Protein AF-A0A7S3NNK0-F1 (afdb_monomer_lite)

Radius of gyration: 38.09 Å; chains: 1; bounding box: 96×129×72 Å

Structure (mmCIF, N/CA/C/O backbone):
data_AF-A0A7S3NNK0-F1
#
_entry.id   AF-A0A7S3NNK0-F1
#
loop_
_atom_site.group_PDB
_atom_site.id
_atom_site.type_symbol
_atom_site.label_atom_id
_atom_site.label_alt_id
_atom_site.label_comp_id
_atom_site.label_asym_id
_atom_site.label_entity_id
_atom_site.label_seq_id
_atom_site.pdbx_PDB_ins_code
_atom_site.Cartn_x
_atom_site.Cartn_y
_atom_site.Cartn_z
_atom_site.occupancy
_atom_site.B_iso_or_equiv
_atom_site.auth_seq_id
_atom_site.auth_comp_id
_atom_site.auth_asym_id
_atom_site.auth_atom_id
_atom_site.pdbx_PDB_model_num
ATOM 1 N N . MET A 1 1 ? -16.226 82.033 -6.735 1.00 36.25 1 MET A N 1
ATOM 2 C CA . MET A 1 1 ? -17.380 81.804 -5.835 1.00 36.25 1 MET A CA 1
ATOM 3 C C . MET A 1 1 ? -18.239 80.702 -6.458 1.00 36.25 1 MET A C 1
ATOM 5 O O . MET A 1 1 ? -18.251 80.630 -7.678 1.00 36.25 1 MET A O 1
ATOM 9 N N . PRO A 1 2 ? -18.779 79.782 -5.645 1.00 55.34 2 PRO A N 1
ATOM 10 C CA . PRO A 1 2 ? -18.722 78.316 -5.806 1.00 55.34 2 PRO A CA 1
ATOM 11 C C . PRO A 1 2 ? -19.930 77.764 -6.615 1.00 55.34 2 PRO A C 1
ATOM 13 O O . PRO A 1 2 ? -20.808 78.538 -6.961 1.00 55.34 2 PRO A O 1
ATOM 16 N N . LEU A 1 3 ? -20.043 76.500 -7.043 1.00 44.12 3 LEU A N 1
ATOM 17 C CA . LEU A 1 3 ? -20.046 75.263 -6.256 1.00 44.12 3 LEU A CA 1
ATOM 18 C C . LEU A 1 3 ? -19.788 74.029 -7.129 1.00 44.12 3 LEU A C 1
ATOM 20 O O . LEU A 1 3 ? -20.313 73.882 -8.230 1.00 44.12 3 LEU A O 1
ATOM 24 N N . SER A 1 4 ? -18.986 73.145 -6.551 1.00 52.81 4 SER A N 1
ATOM 25 C CA . SER A 1 4 ? -18.577 71.847 -7.055 1.00 52.81 4 SER A CA 1
ATOM 26 C C . SER A 1 4 ? -19.686 70.796 -6.987 1.00 52.81 4 SER A C 1
ATOM 28 O O . SER A 1 4 ? -20.570 70.814 -6.134 1.00 52.81 4 SER A O 1
ATOM 30 N N . CYS A 1 5 ? -19.533 69.848 -7.900 1.00 44.50 5 CYS A N 1
ATOM 31 C CA . CYS A 1 5 ? -20.259 68.615 -8.148 1.00 44.50 5 CYS A CA 1
ATOM 32 C C . CYS A 1 5 ? -20.533 67.785 -6.878 1.00 44.50 5 CYS A C 1
ATOM 34 O O . CYS A 1 5 ? -19.597 67.382 -6.188 1.00 44.50 5 CYS A O 1
ATOM 36 N N . LEU A 1 6 ? -21.802 67.445 -6.632 1.00 51.81 6 LEU A N 1
ATOM 37 C CA . LEU A 1 6 ? -22.208 66.393 -5.697 1.00 51.81 6 LEU A CA 1
ATOM 38 C C . LEU A 1 6 ? -22.619 65.148 -6.490 1.00 51.81 6 LEU A C 1
ATOM 40 O O . LEU A 1 6 ? -23.631 65.132 -7.184 1.00 51.81 6 LEU A O 1
ATOM 44 N N . THR A 1 7 ? -21.801 64.106 -6.384 1.00 59.12 7 THR A N 1
ATOM 45 C CA . THR A 1 7 ? -22.108 62.736 -6.806 1.00 59.12 7 THR A CA 1
ATOM 46 C C . THR A 1 7 ? -23.050 62.063 -5.800 1.00 59.12 7 THR A C 1
ATOM 48 O O . THR A 1 7 ? -22.800 62.179 -4.596 1.00 59.12 7 THR A O 1
ATOM 51 N N . PRO A 1 8 ? -24.076 61.314 -6.241 1.00 56.94 8 PRO A N 1
ATOM 52 C CA . PRO A 1 8 ? -24.919 60.530 -5.343 1.00 56.94 8 PRO A CA 1
ATOM 53 C C . PRO A 1 8 ? -24.221 59.248 -4.830 1.00 56.94 8 PRO A C 1
ATOM 55 O O . PRO A 1 8 ? -23.269 58.760 -5.447 1.00 56.94 8 PRO A O 1
ATOM 58 N N . PRO A 1 9 ? -24.668 58.712 -3.677 1.00 58.22 9 PRO A N 1
ATOM 59 C CA . PRO A 1 9 ? -23.973 57.670 -2.924 1.00 58.22 9 PRO A CA 1
ATOM 60 C C . PRO A 1 9 ? -24.155 56.253 -3.492 1.00 58.22 9 PRO A C 1
ATOM 62 O O . PRO A 1 9 ? -25.225 55.873 -3.957 1.00 58.22 9 PRO A O 1
ATOM 65 N N . ARG A 1 10 ? -23.089 55.449 -3.372 1.00 48.19 10 ARG A N 1
ATOM 66 C CA . ARG A 1 10 ? -23.068 53.994 -3.599 1.00 48.19 10 ARG A CA 1
ATOM 67 C C . ARG A 1 10 ? -23.993 53.279 -2.611 1.00 48.19 10 ARG A C 1
ATOM 69 O O . ARG A 1 10 ? -23.701 53.234 -1.414 1.00 48.19 10 ARG A O 1
ATOM 76 N N . GLU A 1 11 ? -25.045 52.658 -3.128 1.00 49.62 11 GLU A N 1
ATOM 77 C CA . GLU A 1 11 ? -25.857 51.691 -2.394 1.00 49.62 11 GLU A CA 1
ATOM 78 C C . GLU A 1 11 ? -25.067 50.406 -2.108 1.00 49.62 11 GLU A C 1
ATOM 80 O O . GLU A 1 11 ? -24.381 49.841 -2.962 1.00 49.62 11 GLU A O 1
ATOM 85 N N . ARG A 1 12 ? -25.165 49.960 -0.853 1.00 45.22 12 ARG A N 1
ATOM 86 C CA . ARG A 1 12 ? -24.689 48.664 -0.373 1.00 45.22 12 ARG A CA 1
ATOM 87 C C . ARG A 1 12 ? -25.675 47.592 -0.823 1.00 45.22 12 ARG A C 1
ATOM 89 O O . ARG A 1 12 ? -26.808 47.574 -0.354 1.00 45.22 12 ARG A O 1
ATOM 96 N N . VAL A 1 13 ? -25.222 46.654 -1.647 1.00 51.44 13 VAL A N 1
ATOM 97 C CA . VAL A 1 13 ? -25.938 45.394 -1.871 1.00 51.44 13 VAL A CA 1
ATOM 98 C C . VAL A 1 13 ? -25.643 44.473 -0.686 1.00 51.44 13 VAL A C 1
ATOM 100 O O . VAL A 1 13 ? -24.583 43.856 -0.606 1.00 51.44 13 VAL A O 1
ATOM 103 N N . LEU A 1 14 ? -26.577 44.424 0.265 1.00 46.22 14 LEU A N 1
ATOM 104 C CA . LEU A 1 14 ? -26.690 43.348 1.247 1.00 46.22 14 LEU A CA 1
ATOM 105 C C . LEU A 1 14 ? -27.469 42.203 0.586 1.00 46.22 14 LEU A C 1
ATOM 107 O O . LEU A 1 14 ? -28.690 42.261 0.471 1.00 46.22 14 LEU A O 1
ATOM 111 N N . GLY A 1 15 ? -26.751 41.181 0.121 1.00 38.25 15 GLY A N 1
ATOM 112 C CA . GLY A 1 15 ? -27.337 39.911 -0.307 1.00 38.25 15 GLY A CA 1
ATOM 113 C C . GLY A 1 15 ? -27.680 39.056 0.911 1.00 38.25 15 GLY A C 1
ATOM 114 O O . GLY A 1 15 ? -26.788 38.587 1.614 1.00 38.25 15 GLY A O 1
ATOM 115 N N . ALA A 1 16 ? -28.979 38.908 1.159 1.00 42.53 16 ALA A N 1
ATOM 116 C CA . ALA A 1 16 ? -29.597 38.044 2.160 1.00 42.53 16 ALA A CA 1
ATOM 117 C C . ALA A 1 16 ? -29.663 36.564 1.665 1.00 42.53 16 ALA A C 1
ATOM 119 O O . ALA A 1 16 ? -29.219 36.273 0.553 1.00 42.53 16 ALA A O 1
ATOM 120 N N . PRO A 1 17 ? -30.149 35.614 2.489 1.00 42.94 17 PRO A N 1
ATOM 121 C CA . PRO A 1 17 ? -29.708 34.218 2.521 1.00 42.94 17 PRO A CA 1
ATOM 122 C C . PRO A 1 17 ? -30.404 33.300 1.505 1.00 42.94 17 PRO A C 1
ATOM 124 O O . PRO A 1 17 ? -31.621 33.338 1.344 1.00 42.94 17 PRO A O 1
ATOM 127 N N . CYS A 1 18 ? -29.638 32.385 0.904 1.00 35.84 18 CYS A N 1
ATOM 128 C CA . CYS A 1 18 ? -30.186 31.242 0.175 1.00 35.84 18 CYS A CA 1
ATOM 129 C C . CYS A 1 18 ? -30.585 30.131 1.154 1.00 35.84 18 CYS A C 1
ATOM 131 O O . CYS A 1 18 ? -29.740 29.396 1.664 1.00 35.84 18 CYS A O 1
ATOM 133 N N . THR A 1 19 ? -31.886 29.990 1.378 1.00 44.53 19 THR A N 1
ATOM 134 C CA . THR A 1 19 ? -32.517 28.779 1.900 1.00 44.53 19 THR A CA 1
ATOM 135 C C . THR A 1 19 ? -32.507 27.699 0.817 1.00 44.53 19 THR A C 1
ATOM 137 O O . THR A 1 19 ? -33.328 27.712 -0.097 1.00 44.53 19 THR A O 1
ATOM 140 N N . TRP A 1 20 ? -31.588 26.738 0.914 1.00 36.25 20 TRP A N 1
ATOM 141 C CA . TRP A 1 20 ? -31.726 25.483 0.175 1.00 36.25 20 TRP A CA 1
ATOM 142 C C . TRP A 1 20 ? -32.582 24.515 0.982 1.00 36.25 20 TRP A C 1
ATOM 144 O O . TRP A 1 20 ? -32.161 23.922 1.974 1.00 36.25 20 TRP A O 1
ATOM 154 N N . VAL A 1 21 ? -33.830 24.444 0.533 1.00 40.56 21 VAL A N 1
ATOM 155 C CA . VAL A 1 21 ? -34.811 23.410 0.827 1.00 40.56 21 VAL A CA 1
ATOM 156 C C . VAL A 1 21 ? -34.304 22.056 0.319 1.00 40.56 21 VAL A C 1
ATOM 158 O O . VAL A 1 21 ? -33.614 21.953 -0.694 1.00 40.56 21 VAL A O 1
ATOM 161 N N . GLN A 1 22 ? -34.664 21.044 1.100 1.00 40.62 22 GLN A N 1
ATOM 162 C CA . GLN A 1 22 ? -34.435 19.611 0.967 1.00 40.62 22 GLN A CA 1
ATOM 163 C C . GLN A 1 22 ? -34.615 19.071 -0.459 1.00 40.62 22 GLN A C 1
ATOM 165 O O . GLN A 1 22 ? -35.627 19.344 -1.091 1.00 40.62 22 GLN A O 1
ATOM 170 N N . ASN A 1 23 ? -33.693 18.206 -0.892 1.00 37.12 23 ASN A N 1
ATOM 171 C CA . ASN A 1 23 ? -33.994 17.068 -1.762 1.00 37.12 23 ASN A CA 1
ATOM 172 C C . ASN A 1 23 ? -32.992 15.943 -1.470 1.00 37.12 23 ASN A C 1
AT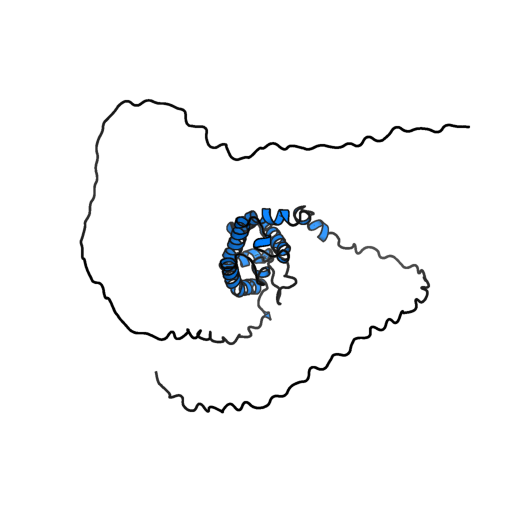OM 174 O O . ASN A 1 23 ? -31.846 15.960 -1.911 1.00 37.12 23 ASN A O 1
ATOM 178 N N . SER A 1 24 ? -33.462 15.003 -0.651 1.00 35.41 24 SER A N 1
ATOM 179 C CA . SER A 1 24 ? -32.828 13.728 -0.323 1.00 35.41 24 SER A CA 1
ATOM 180 C C . SER A 1 24 ? -33.161 12.705 -1.417 1.00 35.41 24 SER A C 1
ATOM 182 O O . SER A 1 24 ? -34.348 12.538 -1.706 1.00 35.41 24 SER A O 1
ATOM 184 N N . PRO A 1 25 ? -32.192 11.995 -2.019 1.00 39.91 25 PRO A N 1
ATOM 185 C CA . PRO A 1 25 ? -32.471 10.856 -2.880 1.00 39.91 25 PRO A CA 1
ATOM 186 C C . PRO A 1 25 ? -32.510 9.577 -2.033 1.00 39.91 25 PRO A C 1
ATOM 188 O O . PRO A 1 25 ? -31.639 8.720 -2.124 1.00 39.91 25 PRO A O 1
ATOM 191 N N . GLU A 1 26 ? -33.531 9.462 -1.187 1.00 43.88 26 GLU A N 1
ATOM 192 C CA . GLU A 1 26 ? -33.857 8.230 -0.466 1.00 43.88 26 GLU A CA 1
ATOM 193 C C . GLU A 1 26 ? -35.381 8.130 -0.330 1.00 43.88 26 GLU A C 1
ATOM 195 O O . GLU A 1 26 ? -35.937 8.457 0.712 1.00 43.88 26 GLU A O 1
ATOM 200 N N . ALA A 1 27 ? -36.065 7.780 -1.431 1.00 40.69 27 ALA A N 1
ATOM 201 C CA . ALA A 1 27 ? -37.399 7.156 -1.448 1.00 40.69 27 ALA A CA 1
ATOM 202 C C . ALA A 1 27 ? -37.931 7.002 -2.888 1.00 40.69 27 ALA A C 1
ATOM 204 O O . ALA A 1 27 ? -38.772 7.779 -3.334 1.00 40.69 27 ALA A O 1
ATOM 205 N N . GLU A 1 28 ? -37.522 5.954 -3.607 1.00 47.38 28 GLU A N 1
ATOM 206 C CA . GLU A 1 28 ? -38.350 5.436 -4.710 1.00 47.38 28 GLU A CA 1
ATOM 207 C C . GLU A 1 28 ? -38.302 3.903 -4.802 1.00 47.38 28 GLU A C 1
ATOM 209 O O . GLU A 1 28 ? -38.076 3.303 -5.846 1.00 47.38 28 GLU A O 1
ATOM 214 N N . PHE A 1 29 ? -38.556 3.252 -3.663 1.00 44.97 29 PHE A N 1
ATOM 215 C CA . PHE A 1 29 ? -38.874 1.825 -3.605 1.00 44.97 29 PHE A CA 1
ATOM 216 C C . PHE A 1 29 ? -40.028 1.562 -2.633 1.00 44.97 29 PHE A C 1
ATOM 218 O O . PHE A 1 29 ? -39.851 0.842 -1.667 1.00 44.97 29 PHE A O 1
ATOM 225 N N . GLN A 1 30 ? -41.198 2.172 -2.867 1.00 49.28 30 GLN A N 1
ATOM 226 C CA . GLN A 1 30 ? -42.514 1.659 -2.436 1.00 49.28 30 GLN A CA 1
ATOM 227 C C . GLN A 1 30 ? -43.640 2.304 -3.270 1.00 49.28 30 GLN A C 1
ATOM 229 O O . GLN A 1 30 ? -44.255 3.285 -2.864 1.00 49.28 30 GLN A O 1
ATOM 234 N N . ARG A 1 31 ? -43.945 1.722 -4.437 1.00 45.47 31 ARG A N 1
ATOM 235 C CA . ARG A 1 31 ? -45.266 1.811 -5.092 1.00 45.47 31 ARG A CA 1
ATOM 236 C C . ARG A 1 31 ? -45.560 0.506 -5.833 1.00 45.47 31 ARG A C 1
ATOM 238 O O . ARG A 1 31 ? -45.332 0.411 -7.031 1.00 45.47 31 ARG A O 1
ATOM 245 N N . ASN A 1 32 ? -46.045 -0.502 -5.109 1.00 43.62 32 ASN A N 1
ATOM 246 C CA . ASN A 1 32 ? -46.931 -1.536 -5.660 1.00 43.62 32 ASN A CA 1
ATOM 247 C C . ASN A 1 32 ? -47.567 -2.371 -4.534 1.00 43.62 32 ASN A C 1
ATOM 249 O O . ASN A 1 32 ? -47.265 -3.541 -4.333 1.00 43.62 32 ASN A O 1
ATOM 253 N N . LEU A 1 33 ? -48.475 -1.745 -3.786 1.00 43.03 33 LEU A N 1
ATOM 254 C CA . LEU A 1 33 ? -49.503 -2.445 -3.018 1.00 43.03 33 LEU A CA 1
ATOM 255 C C . LEU A 1 33 ? -50.845 -1.850 -3.435 1.00 43.03 33 LEU A C 1
ATOM 257 O O . LEU A 1 33 ? -51.176 -0.730 -3.054 1.00 43.03 33 LEU A O 1
ATOM 261 N N . GLY A 1 34 ? -51.586 -2.572 -4.279 1.00 35.97 34 GLY A N 1
ATOM 262 C CA . GLY A 1 34 ? -52.858 -2.061 -4.780 1.00 35.97 34 GLY A CA 1
ATOM 263 C C . GLY A 1 34 ? -53.542 -2.846 -5.895 1.00 35.97 34 GLY A C 1
ATOM 264 O O . GLY A 1 34 ? -54.168 -2.220 -6.740 1.00 35.97 34 GLY A O 1
ATOM 265 N N . GLN A 1 35 ? -53.497 -4.183 -5.912 1.00 42.88 35 GLN A N 1
ATOM 266 C CA . GLN A 1 35 ? -54.558 -4.951 -6.575 1.00 42.88 35 GLN A CA 1
ATOM 267 C C . GLN A 1 35 ? -55.175 -5.953 -5.604 1.00 42.88 35 GLN A C 1
ATOM 269 O O . GLN A 1 35 ? -54.600 -6.980 -5.257 1.00 42.88 35 GLN A O 1
ATOM 274 N N . LYS A 1 36 ? -56.388 -5.602 -5.171 1.00 50.47 36 LYS A N 1
ATOM 275 C CA . LYS A 1 36 ? -57.366 -6.494 -4.558 1.00 50.47 36 LYS A CA 1
ATOM 276 C C . LYS A 1 36 ? -57.744 -7.577 -5.573 1.00 50.47 36 LYS A C 1
ATOM 278 O O . LYS A 1 36 ? -58.281 -7.240 -6.626 1.00 50.47 36 LYS A O 1
ATOM 283 N N . LYS A 1 37 ? -57.568 -8.852 -5.227 1.00 44.62 37 LYS A N 1
ATOM 284 C CA . LYS A 1 37 ? -58.434 -9.934 -5.715 1.00 44.62 37 LYS A CA 1
ATOM 285 C C . LYS A 1 37 ? -58.833 -10.822 -4.542 1.00 44.62 37 LYS A C 1
ATOM 287 O O . LYS A 1 37 ? -58.056 -11.059 -3.625 1.00 44.62 37 LYS A O 1
ATOM 292 N N . SER A 1 38 ? -60.114 -11.151 -4.559 1.00 46.97 38 SER A N 1
ATOM 293 C CA . SER A 1 38 ? -60.948 -11.699 -3.498 1.00 46.97 38 SER A CA 1
ATOM 294 C C . SER A 1 38 ? -60.691 -13.180 -3.194 1.00 46.97 38 SER A C 1
ATOM 296 O O . SER A 1 38 ? -60.159 -13.892 -4.044 1.00 46.97 38 SER A O 1
ATOM 298 N N . PRO A 1 39 ? -61.153 -13.654 -2.024 1.00 61.88 39 PRO A N 1
ATOM 299 C CA . PRO A 1 39 ? -61.087 -15.048 -1.612 1.00 61.88 39 PRO A CA 1
ATOM 300 C C . PRO A 1 39 ? -62.311 -15.819 -2.121 1.00 61.88 39 PRO A C 1
ATOM 302 O O . PRO A 1 39 ? -63.429 -15.502 -1.727 1.00 61.88 39 PRO A O 1
ATOM 305 N N . MET A 1 40 ? -62.116 -16.822 -2.981 1.00 44.78 40 MET A N 1
ATOM 306 C CA . MET A 1 40 ? -63.046 -17.949 -3.119 1.00 44.78 40 MET A CA 1
ATOM 307 C C . MET A 1 40 ? -62.495 -19.040 -4.052 1.00 44.78 40 MET A C 1
ATOM 309 O O . MET A 1 40 ? -62.164 -18.767 -5.200 1.00 44.78 40 MET A O 1
ATOM 313 N N . GLU A 1 41 ? -62.527 -20.264 -3.522 1.00 49.84 41 GLU A N 1
ATOM 314 C CA . GLU A 1 41 ? -62.730 -21.550 -4.207 1.00 49.84 41 GLU A CA 1
ATOM 315 C C . GLU A 1 41 ? -61.571 -22.333 -4.864 1.00 49.84 41 GLU A C 1
ATOM 317 O O . GLU A 1 41 ? -60.796 -21.821 -5.666 1.00 49.84 41 GLU A O 1
ATOM 322 N N . ARG A 1 42 ? -61.660 -23.653 -4.587 1.00 46.09 42 ARG A N 1
ATOM 323 C CA . ARG A 1 42 ? -61.054 -24.862 -5.195 1.00 46.09 42 ARG A CA 1
ATOM 324 C C . ARG A 1 42 ? -59.639 -25.194 -4.718 1.00 46.09 42 ARG A C 1
ATOM 326 O O . ARG A 1 42 ? -58.686 -24.524 -5.081 1.00 46.09 42 ARG A O 1
ATOM 333 N N . GLU A 1 43 ? -59.422 -26.128 -3.786 1.00 52.03 43 GLU A N 1
ATOM 334 C CA . GLU A 1 43 ? -59.920 -27.519 -3.648 1.00 52.03 43 GLU A CA 1
ATOM 335 C C . GLU A 1 43 ? -59.480 -28.426 -4.821 1.00 52.03 43 GLU A C 1
ATOM 337 O O . GLU A 1 43 ? -59.850 -28.144 -5.958 1.00 52.03 43 GLU A O 1
ATOM 342 N N . ARG A 1 44 ? -58.770 -29.528 -4.476 1.00 48.91 44 ARG A N 1
ATOM 343 C CA . ARG A 1 44 ? -58.380 -30.719 -5.287 1.00 48.91 44 ARG A CA 1
ATOM 344 C C . ARG A 1 44 ? -57.304 -30.519 -6.370 1.00 48.91 44 ARG A C 1
ATOM 346 O O . ARG A 1 44 ? -57.306 -29.503 -7.042 1.00 48.91 44 ARG A O 1
ATOM 353 N N . ASP A 1 45 ? -56.305 -31.384 -6.590 1.00 45.94 45 ASP A N 1
ATOM 354 C CA . ASP A 1 45 ? -56.072 -32.822 -6.333 1.00 45.94 45 ASP A CA 1
ATOM 355 C C . ASP A 1 45 ? -54.564 -33.043 -6.028 1.00 45.94 45 ASP A C 1
ATOM 357 O O . ASP A 1 45 ? -53.710 -32.341 -6.564 1.00 45.94 45 ASP A O 1
ATOM 361 N N . GLU A 1 46 ? -54.176 -33.783 -4.986 1.00 53.16 46 GLU A N 1
ATOM 362 C CA . GLU A 1 46 ? -53.860 -35.227 -4.960 1.00 53.16 46 GLU A CA 1
ATOM 363 C C . GLU A 1 46 ? -52.731 -35.744 -5.886 1.00 53.16 46 GLU A C 1
ATOM 365 O O . GLU A 1 46 ? -52.792 -35.656 -7.105 1.00 53.16 46 GLU A O 1
ATOM 370 N N . ARG A 1 47 ? -51.806 -36.468 -5.226 1.00 47.28 47 ARG A N 1
ATOM 371 C CA . ARG A 1 47 ? -51.053 -37.662 -5.673 1.00 47.28 47 ARG A CA 1
ATOM 372 C C . ARG A 1 47 ? -49.963 -37.533 -6.744 1.00 47.28 47 ARG A C 1
ATOM 374 O O . ARG A 1 47 ? -50.233 -37.412 -7.929 1.00 47.28 47 ARG A O 1
ATOM 381 N N . SER A 1 48 ? -48.732 -37.851 -6.331 1.00 50.69 48 SER A N 1
ATOM 382 C CA . SER A 1 48 ? -48.074 -39.161 -6.572 1.00 50.69 48 SER A CA 1
ATOM 383 C C . SER A 1 48 ? -46.551 -38.965 -6.431 1.00 50.69 48 SER A C 1
ATOM 385 O O . SER A 1 48 ? -45.962 -38.204 -7.186 1.00 50.69 48 SER A O 1
ATOM 387 N N . SER A 1 49 ? -45.926 -39.389 -5.330 1.00 49.31 49 SER A N 1
ATOM 388 C CA . SER A 1 49 ? -45.418 -40.749 -5.059 1.00 49.31 49 SER A CA 1
ATOM 389 C C . SER A 1 49 ? -43.988 -40.979 -5.571 1.00 49.31 49 SER A C 1
ATOM 391 O O . SER A 1 49 ? -43.763 -40.958 -6.774 1.00 49.31 49 SER A O 1
ATOM 393 N N . SER A 1 50 ? -43.100 -41.268 -4.607 1.00 53.59 50 SER A N 1
ATOM 394 C CA . SER A 1 50 ? -41.783 -41.951 -4.624 1.00 53.59 50 SER A CA 1
ATOM 395 C C . SER A 1 50 ? -40.771 -41.098 -3.843 1.00 53.59 50 SER A C 1
ATOM 397 O O . SER A 1 50 ? -40.216 -40.147 -4.383 1.00 53.59 50 SER A O 1
ATOM 399 N N . GLU A 1 51 ? -40.567 -41.238 -2.534 1.00 54.28 51 GLU A N 1
ATOM 400 C CA . GLU A 1 51 ? -40.444 -42.439 -1.695 1.00 54.28 51 GLU A CA 1
ATOM 401 C C . GLU A 1 51 ? -39.356 -43.398 -2.195 1.00 54.28 51 GLU A C 1
ATOM 403 O O . GLU A 1 51 ? -39.582 -44.266 -3.034 1.00 54.28 51 GLU A O 1
ATOM 408 N N . SER A 1 52 ? -38.158 -43.211 -1.646 1.00 58.16 52 SER A N 1
ATOM 409 C CA . SER A 1 52 ? -37.209 -44.289 -1.392 1.00 58.16 52 SER A CA 1
ATOM 410 C C . SER A 1 52 ? -36.417 -43.929 -0.138 1.00 58.16 52 SER A C 1
ATOM 412 O O . SER A 1 52 ? -35.434 -43.186 -0.178 1.00 58.16 52 SER A O 1
ATOM 414 N N . ASP A 1 53 ? -36.945 -44.441 0.971 1.00 55.53 53 ASP A N 1
ATOM 415 C CA . ASP A 1 53 ? -36.272 -44.738 2.229 1.00 55.53 53 ASP A CA 1
ATOM 416 C C . ASP A 1 53 ? -34.910 -45.407 2.029 1.00 55.53 53 ASP A C 1
ATOM 418 O O . ASP A 1 53 ? -34.752 -46.207 1.111 1.00 55.53 53 ASP A O 1
ATOM 422 N N . LEU A 1 54 ? -33.988 -45.188 2.976 1.00 54.38 54 LEU A N 1
ATOM 423 C CA . LEU A 1 54 ? -33.252 -46.269 3.646 1.00 54.38 54 LEU A CA 1
ATOM 424 C C . LEU A 1 54 ? -32.553 -45.758 4.932 1.00 54.38 54 LEU A C 1
ATOM 426 O O . LEU A 1 54 ? -31.549 -45.059 4.874 1.00 54.38 54 LEU A O 1
ATOM 430 N N . ARG A 1 55 ? -33.124 -46.186 6.072 1.00 50.00 55 ARG A N 1
ATOM 431 C CA . ARG A 1 55 ? -32.535 -46.657 7.356 1.00 50.00 55 ARG A CA 1
ATOM 432 C C . ARG A 1 55 ? -31.427 -45.832 8.051 1.00 50.00 55 ARG A C 1
ATOM 434 O O . ARG A 1 55 ? -30.341 -45.686 7.515 1.00 50.00 55 ARG A O 1
ATOM 441 N N . LEU A 1 56 ? -31.621 -45.261 9.253 1.00 53.53 56 LEU A N 1
ATOM 442 C CA . LEU A 1 56 ? -31.787 -45.849 10.614 1.00 53.53 56 LEU A CA 1
ATOM 443 C C . LEU A 1 56 ? -30.682 -46.829 11.062 1.00 53.53 56 LEU A C 1
ATOM 445 O O . LEU A 1 56 ? -30.724 -47.984 10.655 1.00 53.53 56 LEU A O 1
ATOM 449 N N . THR A 1 57 ? -29.822 -46.382 11.993 1.00 46.88 57 THR A N 1
ATOM 450 C CA . THR A 1 57 ? -29.470 -47.050 13.277 1.00 46.88 57 THR A CA 1
ATOM 451 C C . THR A 1 57 ? -28.872 -46.002 14.241 1.00 46.88 57 THR A C 1
ATOM 453 O O . THR A 1 57 ? -27.932 -45.313 13.859 1.00 46.88 57 THR A O 1
ATOM 456 N N . SER A 1 58 ? -29.533 -45.686 15.364 1.00 49.88 58 SER A N 1
ATOM 457 C CA . SER A 1 58 ? -29.267 -46.203 16.736 1.00 49.88 58 SER A CA 1
ATOM 458 C C . SER A 1 58 ? -28.004 -45.589 17.372 1.00 49.88 58 SER A C 1
ATOM 460 O O . SER A 1 58 ? -26.917 -45.792 16.854 1.00 49.88 58 SER A O 1
ATOM 462 N N . SER A 1 59 ? -28.108 -44.686 18.355 1.00 50.44 59 SER A N 1
ATOM 463 C CA . SER A 1 59 ? -28.312 -44.922 19.807 1.00 50.44 59 SER A CA 1
ATOM 464 C C . SER A 1 59 ? -27.005 -45.116 20.590 1.00 50.44 59 SER A C 1
ATOM 466 O O . SER A 1 59 ? -26.171 -45.904 20.174 1.00 50.44 59 SER A O 1
ATOM 468 N N . GLU A 1 60 ? -26.927 -44.416 21.732 1.00 54.97 60 GLU A N 1
ATOM 469 C CA . GLU A 1 60 ? -26.160 -44.636 22.987 1.00 54.97 60 GLU A CA 1
ATOM 470 C C . GLU A 1 60 ? -25.476 -43.330 23.434 1.00 54.97 60 GLU A C 1
ATOM 472 O O . GLU A 1 60 ? -24.541 -42.839 22.812 1.00 54.97 60 GLU A O 1
ATOM 477 N N . GLU A 1 61 ? -26.096 -42.541 24.314 1.00 59.19 61 GLU A N 1
ATOM 478 C CA . GLU A 1 61 ? -26.202 -42.698 25.779 1.00 59.19 61 GLU A CA 1
ATOM 479 C C . GLU A 1 61 ? -24.876 -42.598 26.557 1.00 59.19 61 GLU A C 1
ATOM 481 O O . GLU A 1 61 ? -23.957 -43.391 26.408 1.00 59.19 61 GLU A O 1
ATOM 486 N N . ASN A 1 62 ? -24.884 -41.634 27.485 1.00 51.66 62 ASN A N 1
ATOM 487 C CA . ASN A 1 62 ? -24.227 -41.624 28.793 1.00 51.66 62 ASN A CA 1
ATOM 488 C C . ASN A 1 62 ? -22.709 -41.846 28.901 1.00 51.66 62 ASN A C 1
ATOM 490 O O . ASN A 1 62 ? -22.210 -42.968 28.932 1.00 51.66 62 ASN A O 1
ATOM 494 N N . SER A 1 63 ? -22.002 -40.776 29.293 1.00 44.88 63 SER A N 1
ATOM 495 C CA . SER A 1 63 ? -21.031 -40.914 30.387 1.00 44.88 63 SER A CA 1
ATOM 496 C C . SER A 1 63 ? -20.687 -39.607 31.116 1.00 44.88 63 SER A C 1
ATOM 498 O O . SER A 1 63 ? -20.891 -38.518 30.580 1.00 44.88 63 SER A O 1
ATOM 500 N N . PRO A 1 64 ? -20.230 -39.710 32.380 1.00 58.53 64 PRO A N 1
ATOM 501 C CA . PRO A 1 64 ? -20.613 -38.800 33.445 1.00 58.53 64 PRO A CA 1
ATOM 502 C C . PRO A 1 64 ? -19.590 -37.707 33.756 1.00 58.53 64 PRO A C 1
ATOM 504 O O . PRO A 1 64 ? -18.386 -37.809 33.525 1.00 58.53 64 PRO A O 1
ATOM 507 N N . VAL A 1 65 ? -20.137 -36.696 34.424 1.00 59.03 65 VAL A N 1
ATOM 508 C CA . VAL A 1 65 ? -19.499 -35.710 35.294 1.00 59.03 65 VAL A CA 1
ATOM 509 C C . VAL A 1 65 ? -18.271 -36.282 36.022 1.00 59.03 65 VAL A C 1
ATOM 511 O O . VAL A 1 65 ? -18.397 -37.059 36.968 1.00 59.03 65 VAL A O 1
ATOM 514 N N . ARG A 1 66 ? -17.066 -35.840 35.640 1.00 47.59 66 ARG A N 1
ATOM 515 C CA . ARG A 1 66 ? -15.869 -35.934 36.490 1.00 47.59 66 ARG A CA 1
ATOM 516 C C . ARG A 1 66 ? -15.536 -34.566 37.064 1.00 47.59 66 ARG A C 1
ATOM 518 O O . ARG A 1 66 ? -14.866 -33.740 36.457 1.00 47.59 66 ARG A O 1
ATOM 525 N N . LEU A 1 67 ? -16.018 -34.380 38.287 1.00 58.28 67 LEU A N 1
ATOM 526 C CA . LEU A 1 67 ? -15.612 -33.345 39.221 1.00 58.28 67 LEU A CA 1
ATOM 527 C C . LEU A 1 67 ? -14.221 -33.708 39.778 1.00 58.28 67 LEU A C 1
ATOM 529 O O . LEU A 1 67 ? -14.117 -34.455 40.750 1.00 58.28 67 LEU A O 1
ATOM 533 N N . THR A 1 68 ? -13.140 -33.206 39.179 1.00 58.09 68 THR A N 1
ATOM 534 C CA . THR A 1 68 ? -11.805 -33.283 39.795 1.00 58.09 68 THR A CA 1
ATOM 535 C C . THR A 1 68 ? -11.529 -32.007 40.576 1.00 58.09 68 THR A C 1
ATOM 537 O O . THR A 1 68 ? -11.277 -30.942 40.015 1.00 58.09 68 THR A O 1
ATOM 540 N N . LYS A 1 69 ? -11.601 -32.135 41.902 1.00 54.16 69 LYS A N 1
ATOM 541 C CA . LYS A 1 69 ? -11.100 -31.162 42.870 1.00 54.16 69 LYS A CA 1
ATOM 542 C C . LYS A 1 69 ? -9.568 -31.098 42.822 1.00 54.16 69 LYS A C 1
ATOM 544 O O . LYS A 1 69 ? -8.920 -32.130 42.703 1.00 54.16 69 LYS A O 1
ATOM 549 N N . SER A 1 70 ? -9.059 -29.908 43.145 1.00 47.84 70 SER A N 1
ATOM 550 C CA . SER A 1 70 ? -7.833 -29.680 43.923 1.00 47.84 70 SER A CA 1
ATOM 551 C C . SER A 1 70 ? -6.486 -29.911 43.224 1.00 47.84 70 SER A C 1
ATOM 553 O O . SER A 1 70 ? -6.061 -31.037 43.004 1.00 47.84 70 SER A O 1
ATOM 555 N N . LEU A 1 71 ? -5.734 -28.833 42.998 1.00 41.16 71 LEU A N 1
ATOM 556 C CA . LEU A 1 71 ? -4.681 -28.366 43.914 1.00 41.16 71 LEU A CA 1
ATOM 557 C C . LEU A 1 71 ? -3.981 -27.151 43.286 1.00 41.16 71 LEU A C 1
ATOM 559 O O . LEU A 1 71 ? -3.756 -27.096 42.080 1.00 41.16 71 LEU A O 1
ATOM 563 N N . GLY A 1 72 ? -3.664 -26.160 44.120 1.00 47.31 72 GLY A N 1
ATOM 564 C CA . GLY A 1 72 ? -3.005 -24.922 43.718 1.00 47.31 72 GLY A CA 1
ATOM 565 C C . GLY A 1 72 ? -1.683 -25.168 42.991 1.00 47.31 72 GLY A C 1
ATOM 566 O O . GLY A 1 72 ? -0.696 -25.587 43.591 1.00 47.31 72 GLY A O 1
ATOM 567 N N . GLY A 1 73 ? -1.661 -24.858 41.697 1.00 42.56 73 GLY A N 1
ATOM 568 C CA . GLY A 1 73 ? -0.457 -24.787 40.882 1.00 42.56 73 GLY A CA 1
ATOM 569 C C . GLY A 1 73 ? -0.051 -23.331 40.720 1.00 42.56 73 GLY A C 1
ATOM 570 O O . GLY A 1 73 ? -0.766 -22.547 40.103 1.00 42.56 73 GLY A O 1
ATOM 571 N N . ARG A 1 74 ? 1.085 -22.965 41.316 1.00 45.84 74 ARG A N 1
ATOM 572 C CA . ARG A 1 74 ? 1.744 -21.664 41.165 1.00 45.84 74 ARG A CA 1
ATOM 573 C C . ARG A 1 74 ? 1.752 -21.234 39.697 1.00 45.84 74 ARG A C 1
ATOM 575 O O . ARG A 1 74 ? 2.291 -21.943 38.852 1.00 45.84 74 ARG A O 1
ATOM 582 N N . SER A 1 75 ? 1.208 -20.046 39.445 1.00 47.22 75 SER A N 1
ATOM 583 C CA . SER A 1 75 ? 1.363 -19.301 38.198 1.00 47.22 75 SER A CA 1
ATOM 584 C C . SER A 1 75 ? 2.851 -19.019 37.976 1.00 47.22 75 SER A C 1
ATOM 586 O O . SER A 1 75 ? 3.409 -18.036 38.464 1.00 47.22 75 SER A O 1
ATOM 588 N N . LEU A 1 76 ? 3.527 -19.948 37.301 1.00 50.75 76 LEU A N 1
ATOM 589 C CA . LEU A 1 76 ? 4.804 -19.692 36.662 1.00 50.75 76 LEU A CA 1
ATOM 590 C C . LEU A 1 76 ? 4.479 -18.889 35.411 1.00 50.75 76 LEU A C 1
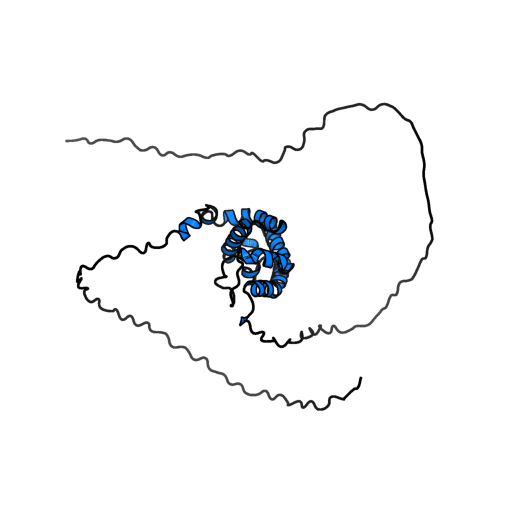ATOM 592 O O . LEU A 1 76 ? 4.155 -19.442 34.365 1.00 50.75 76 LEU A O 1
ATOM 596 N N . ILE A 1 77 ? 4.520 -17.571 35.593 1.00 51.72 77 ILE A N 1
ATOM 597 C CA . ILE A 1 77 ? 4.640 -16.551 34.557 1.00 51.72 77 ILE A CA 1
ATOM 598 C C . ILE A 1 77 ? 5.467 -17.150 33.420 1.00 51.72 77 ILE A C 1
ATOM 600 O O . ILE A 1 77 ? 6.643 -17.481 33.606 1.00 51.72 77 ILE A O 1
ATOM 604 N N . GLY A 1 78 ? 4.792 -17.377 32.292 1.00 45.62 78 GLY A N 1
ATOM 605 C CA . GLY A 1 78 ? 5.359 -17.987 31.107 1.00 45.62 78 GLY A CA 1
ATOM 606 C C . GLY A 1 78 ? 6.638 -17.259 30.741 1.00 45.62 78 GLY A C 1
ATOM 607 O O . GLY A 1 78 ? 6.615 -16.096 30.345 1.00 45.62 78 GLY A O 1
ATOM 608 N N . ARG A 1 79 ? 7.762 -17.955 30.908 1.00 47.88 79 ARG A N 1
ATOM 609 C CA . ARG A 1 79 ? 9.000 -17.616 30.223 1.00 47.88 79 ARG A CA 1
ATOM 610 C C . ARG A 1 79 ? 8.665 -17.654 28.739 1.00 47.88 79 ARG A C 1
ATOM 612 O O . ARG A 1 79 ? 8.518 -18.744 28.190 1.00 47.88 79 ARG A O 1
ATOM 619 N N . GLU A 1 80 ? 8.510 -16.483 28.125 1.00 44.00 80 GLU A N 1
ATOM 620 C CA . GLU A 1 80 ? 8.647 -16.342 26.680 1.00 44.00 80 GLU A CA 1
ATOM 621 C C . GLU A 1 80 ? 9.916 -17.099 26.295 1.00 44.00 80 GLU A C 1
ATOM 623 O O . GLU A 1 80 ? 11.022 -16.751 26.720 1.00 44.00 80 GLU A O 1
ATOM 628 N N . LEU A 1 81 ? 9.734 -18.213 25.587 1.00 46.84 81 LEU A N 1
ATOM 629 C CA . LEU A 1 81 ? 10.835 -18.939 24.985 1.00 46.84 81 LEU A CA 1
ATOM 630 C C . LEU A 1 81 ? 11.570 -17.926 24.106 1.00 46.84 81 LEU A C 1
ATOM 632 O O . LEU A 1 81 ? 10.943 -17.363 23.205 1.00 46.84 81 LEU A O 1
ATOM 636 N N . PRO A 1 82 ? 12.861 -17.654 24.367 1.00 50.47 82 PRO A N 1
ATOM 637 C CA . PRO A 1 82 ? 13.647 -16.789 23.511 1.00 50.47 82 PRO A CA 1
ATOM 638 C C . PRO A 1 82 ? 13.588 -17.397 22.117 1.00 50.47 82 PRO A C 1
ATOM 640 O O . PRO A 1 82 ? 14.101 -18.499 21.906 1.00 50.47 82 PRO A O 1
ATOM 643 N N . LEU A 1 83 ? 12.912 -16.715 21.189 1.00 54.81 83 LEU A N 1
ATOM 644 C CA . LEU A 1 83 ? 12.955 -17.091 19.785 1.00 54.81 83 LEU A CA 1
ATOM 645 C C . LEU A 1 83 ? 14.438 -17.254 19.431 1.00 54.81 83 LEU A C 1
ATOM 647 O O . LEU A 1 83 ? 15.227 -16.358 19.760 1.00 54.81 83 LEU A O 1
ATOM 651 N N . PRO A 1 84 ? 14.848 -18.404 18.862 1.00 49.00 84 PRO A N 1
ATOM 652 C CA . PRO A 1 84 ? 16.244 -18.655 18.562 1.00 49.00 84 PRO A CA 1
ATOM 653 C C . PRO A 1 84 ? 16.738 -17.477 17.737 1.00 49.00 84 PRO A C 1
ATOM 655 O O . PRO A 1 84 ? 16.146 -17.148 16.710 1.00 49.00 84 PRO A O 1
ATOM 658 N N . ALA A 1 85 ? 17.778 -16.804 18.231 1.00 46.81 85 ALA A N 1
ATOM 659 C CA . ALA A 1 85 ? 18.446 -15.736 17.514 1.00 46.81 85 ALA A CA 1
ATOM 660 C C . ALA A 1 85 ? 19.046 -16.357 16.251 1.00 46.81 85 ALA A C 1
ATOM 662 O O . ALA A 1 85 ? 20.190 -16.812 16.244 1.00 46.81 85 ALA A O 1
ATOM 663 N N . THR A 1 86 ? 18.235 -16.448 15.198 1.00 55.44 86 THR A N 1
ATOM 664 C CA . THR A 1 86 ? 18.665 -16.852 13.873 1.00 55.44 86 THR A CA 1
ATOM 665 C C . THR A 1 86 ? 19.766 -15.879 13.516 1.00 55.44 86 THR A C 1
ATOM 667 O O . THR A 1 86 ? 19.523 -14.670 13.412 1.00 55.44 86 THR A O 1
ATOM 670 N N . LYS A 1 87 ? 20.997 -16.394 13.428 1.00 49.09 87 LYS A N 1
ATOM 671 C CA . LYS A 1 87 ? 22.117 -15.673 12.835 1.00 49.09 87 LYS A CA 1
ATOM 672 C C . LYS A 1 87 ? 21.572 -15.081 11.543 1.00 49.09 87 LYS A C 1
ATOM 674 O O . LYS A 1 87 ? 21.150 -15.825 10.669 1.00 49.09 87 LYS A O 1
ATOM 679 N N . ARG A 1 88 ? 21.462 -13.750 11.491 1.00 58.44 88 ARG A N 1
ATOM 680 C CA . ARG A 1 88 ? 21.108 -13.043 10.265 1.00 58.44 88 ARG A CA 1
ATOM 681 C C . ARG A 1 88 ? 22.240 -13.336 9.305 1.00 58.44 88 ARG A C 1
ATOM 683 O O . ARG A 1 88 ? 23.298 -12.711 9.405 1.00 58.44 88 ARG A O 1
ATOM 690 N N . ASP A 1 89 ? 22.041 -14.340 8.465 1.00 53.69 89 ASP A N 1
ATOM 691 C CA . ASP A 1 89 ? 22.899 -14.574 7.328 1.00 53.69 89 ASP A CA 1
ATOM 692 C C . ASP A 1 89 ? 22.962 -13.250 6.578 1.00 53.69 89 ASP A C 1
ATOM 694 O O . ASP A 1 89 ? 21.941 -12.669 6.204 1.00 53.69 89 ASP A O 1
ATOM 698 N N . LYS A 1 90 ? 24.175 -12.710 6.470 1.00 57.72 90 LYS A N 1
ATOM 699 C CA . LYS A 1 90 ? 24.464 -11.573 5.605 1.00 57.72 90 LYS A CA 1
ATOM 700 C C . LYS A 1 90 ? 24.354 -12.086 4.173 1.00 57.72 90 LYS A C 1
ATOM 702 O O . LYS A 1 90 ? 25.368 -12.330 3.528 1.00 57.72 90 LYS A O 1
ATOM 707 N N . ILE A 1 91 ? 23.130 -12.334 3.718 1.00 54.50 91 ILE A N 1
ATOM 708 C CA . ILE A 1 91 ? 22.832 -12.498 2.303 1.00 54.50 91 ILE A CA 1
ATOM 709 C C . ILE A 1 91 ? 23.298 -11.190 1.667 1.00 54.50 91 ILE A C 1
ATOM 711 O O . ILE A 1 91 ? 22.923 -10.106 2.109 1.00 54.50 91 ILE A O 1
ATOM 715 N N . SER A 1 92 ? 24.243 -11.280 0.740 1.00 55.09 92 SER A N 1
ATOM 716 C CA . SER A 1 92 ? 24.765 -10.116 0.039 1.00 55.09 92 SER A CA 1
ATOM 717 C C . SER A 1 92 ? 23.637 -9.511 -0.800 1.00 55.09 92 SER A C 1
ATOM 719 O O . SER A 1 92 ? 23.291 -10.065 -1.841 1.00 55.09 92 SER A O 1
ATOM 721 N N . ASP A 1 93 ? 23.091 -8.381 -0.342 1.00 59.94 93 ASP A N 1
ATOM 722 C CA . ASP A 1 93 ? 21.996 -7.591 -0.944 1.00 59.94 93 ASP A CA 1
ATOM 723 C C . ASP A 1 93 ? 22.236 -7.152 -2.410 1.00 59.94 93 ASP A C 1
ATOM 725 O O . ASP A 1 93 ? 21.376 -6.518 -3.021 1.00 59.94 93 ASP A O 1
ATOM 729 N N . GLU A 1 94 ? 23.408 -7.428 -2.988 1.00 65.50 94 GLU A N 1
ATOM 730 C CA . GLU A 1 94 ? 23.841 -6.865 -4.274 1.00 65.50 94 GLU A CA 1
ATOM 731 C C . GLU A 1 94 ? 23.082 -7.425 -5.483 1.00 65.50 94 GLU A C 1
ATOM 733 O O . GLU A 1 94 ? 22.955 -6.725 -6.486 1.00 65.50 94 GLU A O 1
ATOM 738 N N . ASN A 1 95 ? 22.526 -8.635 -5.377 1.00 70.81 95 ASN A N 1
ATOM 739 C CA . ASN A 1 95 ? 21.797 -9.277 -6.476 1.00 70.81 95 ASN A CA 1
ATOM 740 C C . ASN A 1 95 ? 20.270 -9.215 -6.331 1.00 70.81 95 ASN A C 1
ATOM 742 O O . ASN A 1 95 ? 19.571 -9.639 -7.247 1.00 70.81 95 ASN A O 1
ATOM 746 N N . GLU A 1 96 ? 19.740 -8.713 -5.210 1.00 85.56 96 GLU A N 1
ATOM 747 C CA . GLU A 1 96 ? 18.290 -8.661 -5.000 1.00 85.56 96 GLU A CA 1
ATOM 748 C C . GLU A 1 96 ? 17.676 -7.530 -5.834 1.00 85.56 96 GLU A C 1
ATOM 750 O O . GLU A 1 96 ? 18.040 -6.349 -5.712 1.00 85.56 96 GLU A O 1
ATOM 755 N N . THR A 1 97 ? 16.729 -7.890 -6.698 1.00 94.44 97 THR A N 1
ATOM 756 C CA . THR A 1 97 ? 16.017 -6.926 -7.536 1.00 94.44 97 THR A CA 1
ATOM 757 C C . THR A 1 97 ? 15.174 -5.978 -6.672 1.00 94.44 97 THR A C 1
ATOM 759 O O . THR A 1 97 ? 14.799 -6.275 -5.537 1.00 94.44 97 THR A O 1
ATOM 762 N N . VAL A 1 98 ? 14.843 -4.793 -7.199 1.00 95.56 98 VAL A N 1
ATOM 763 C CA . VAL A 1 98 ? 14.033 -3.799 -6.462 1.00 95.56 98 VAL A CA 1
ATOM 764 C C . VAL A 1 98 ? 12.685 -4.384 -6.019 1.00 95.56 98 VAL A C 1
ATOM 766 O O . VAL A 1 98 ? 12.224 -4.085 -4.916 1.00 95.56 98 VAL A O 1
ATOM 769 N N . ILE A 1 99 ? 12.081 -5.226 -6.862 1.00 97.44 99 ILE A N 1
ATOM 770 C CA . ILE A 1 99 ? 10.776 -5.838 -6.613 1.00 97.44 99 ILE A CA 1
ATOM 771 C C . ILE A 1 99 ? 10.846 -6.948 -5.558 1.00 97.44 99 ILE A C 1
ATOM 773 O O . ILE A 1 99 ? 10.004 -6.983 -4.663 1.00 97.44 99 ILE A O 1
ATOM 777 N N . GLU A 1 100 ? 11.887 -7.783 -5.578 1.00 96.88 100 GLU A N 1
ATOM 778 C CA . GLU A 1 100 ? 12.125 -8.792 -4.537 1.00 96.88 100 GLU A CA 1
ATOM 779 C C . GLU A 1 100 ? 12.302 -8.129 -3.168 1.00 96.88 100 GLU A C 1
ATOM 781 O O . GLU A 1 100 ? 11.653 -8.535 -2.202 1.00 96.88 100 GLU A O 1
ATOM 786 N N . ARG A 1 101 ? 13.045 -7.013 -3.108 1.00 96.50 101 ARG A N 1
ATOM 787 C CA . ARG A 1 101 ? 13.188 -6.222 -1.877 1.00 96.50 101 ARG A CA 1
ATOM 788 C C . ARG A 1 101 ? 11.860 -5.679 -1.375 1.00 96.50 101 ARG A C 1
ATOM 790 O O . ARG A 1 101 ? 11.610 -5.709 -0.171 1.00 96.50 101 ARG A O 1
ATOM 797 N N . LEU A 1 102 ? 11.008 -5.178 -2.270 1.00 97.69 102 LEU A N 1
ATOM 798 C CA . LEU A 1 102 ? 9.672 -4.710 -1.903 1.00 97.69 102 LEU A CA 1
ATOM 799 C C . LEU A 1 102 ? 8.846 -5.849 -1.293 1.00 97.69 102 LEU A C 1
ATOM 801 O O . LEU A 1 102 ? 8.322 -5.693 -0.192 1.00 97.69 102 LEU A O 1
ATOM 805 N N . ILE A 1 103 ? 8.789 -7.006 -1.956 1.00 98.19 103 ILE A N 1
ATOM 806 C CA . ILE A 1 103 ? 8.049 -8.187 -1.484 1.00 98.19 103 ILE A CA 1
ATOM 807 C C . ILE A 1 103 ? 8.608 -8.678 -0.139 1.00 98.19 103 ILE A C 1
ATOM 809 O O . ILE A 1 103 ? 7.853 -8.970 0.792 1.00 98.19 103 ILE A O 1
ATOM 813 N N . SER A 1 104 ? 9.933 -8.715 0.005 1.00 97.25 104 SER A N 1
ATOM 814 C CA . SER A 1 104 ? 10.627 -9.066 1.247 1.00 97.25 104 SER A CA 1
ATOM 815 C C . SER A 1 104 ? 10.250 -8.113 2.390 1.00 97.25 104 SER A C 1
ATOM 817 O O . SER A 1 104 ? 9.841 -8.548 3.471 1.00 97.25 104 SER A O 1
ATOM 819 N N . ARG A 1 105 ? 10.257 -6.795 2.140 1.00 97.62 105 ARG A N 1
ATOM 820 C CA . ARG A 1 105 ? 9.798 -5.783 3.107 1.00 97.62 105 ARG A CA 1
ATOM 821 C C . ARG A 1 105 ? 8.326 -5.949 3.459 1.00 97.62 105 ARG A C 1
ATOM 823 O O . ARG A 1 105 ? 7.981 -5.825 4.635 1.00 97.62 105 ARG A O 1
ATOM 830 N N . GLN A 1 106 ? 7.470 -6.263 2.490 1.00 98.25 106 GLN A N 1
ATOM 831 C CA . GLN A 1 106 ? 6.056 -6.504 2.757 1.00 98.25 106 GLN A CA 1
ATOM 832 C C . GLN A 1 106 ? 5.864 -7.696 3.705 1.00 98.25 106 GLN A C 1
ATOM 834 O O . GLN A 1 106 ? 5.156 -7.568 4.702 1.00 98.25 106 GLN A O 1
ATOM 839 N N . ARG A 1 107 ? 6.566 -8.814 3.470 1.00 98.25 107 ARG A N 1
ATOM 840 C CA . ARG A 1 107 ? 6.514 -10.010 4.335 1.00 98.25 107 ARG A CA 1
ATOM 841 C C . ARG A 1 107 ? 6.962 -9.724 5.768 1.00 98.25 107 ARG A C 1
ATOM 843 O O . ARG A 1 107 ? 6.414 -10.288 6.707 1.00 98.25 107 ARG A O 1
ATOM 850 N N . ILE A 1 108 ? 7.941 -8.839 5.944 1.00 97.69 108 ILE A N 1
ATOM 851 C CA . ILE A 1 108 ? 8.461 -8.472 7.268 1.00 97.69 108 ILE A CA 1
ATOM 852 C C . ILE A 1 108 ? 7.523 -7.500 7.997 1.00 97.69 108 ILE A C 1
ATOM 854 O O . ILE A 1 108 ? 7.323 -7.619 9.206 1.00 97.69 108 ILE A O 1
ATOM 858 N N . HIS A 1 109 ? 6.984 -6.501 7.295 1.00 98.06 109 HIS A N 1
ATOM 859 C CA . HIS A 1 109 ? 6.354 -5.345 7.936 1.00 98.06 109 HIS A CA 1
ATOM 860 C C . HIS A 1 109 ? 4.822 -5.369 7.927 1.00 98.06 109 HIS A C 1
ATOM 862 O O . HIS A 1 109 ? 4.220 -4.843 8.866 1.00 98.06 109 HIS A O 1
ATOM 868 N N . LEU A 1 110 ? 4.178 -5.973 6.924 1.00 98.56 110 LEU A N 1
ATOM 869 C CA . LEU A 1 110 ? 2.717 -5.944 6.809 1.00 98.56 110 LEU A CA 1
ATOM 870 C C . LEU A 1 110 ? 1.969 -6.808 7.831 1.00 98.56 110 LEU A C 1
ATOM 872 O O . LEU A 1 110 ? 0.940 -6.327 8.296 1.00 98.56 110 LEU A O 1
ATOM 876 N N . PRO A 1 111 ? 2.480 -7.961 8.311 1.00 98.69 111 PRO A N 1
ATOM 877 C CA . PRO A 1 111 ? 1.826 -8.670 9.416 1.00 98.69 111 PRO A CA 1
ATOM 878 C C . PRO A 1 111 ? 1.693 -7.801 10.677 1.00 98.69 111 PRO A C 1
ATOM 880 O O . PRO A 1 111 ? 0.682 -7.820 11.376 1.00 98.69 111 PRO A O 1
ATOM 883 N N . ARG A 1 112 ? 2.707 -6.970 10.956 1.00 98.31 112 ARG A N 1
ATOM 884 C CA . ARG A 1 112 ? 2.660 -6.015 12.070 1.00 98.31 112 ARG A CA 1
ATOM 885 C C . ARG A 1 112 ? 1.712 -4.849 11.786 1.00 98.31 112 ARG A C 1
ATOM 887 O O . ARG A 1 112 ? 1.054 -4.386 12.712 1.00 98.31 112 ARG A O 1
ATOM 894 N N . ALA A 1 113 ? 1.662 -4.370 10.544 1.00 98.62 113 ALA A N 1
ATOM 895 C CA . ALA A 1 113 ? 0.724 -3.329 10.131 1.00 98.62 113 ALA A CA 1
ATOM 896 C C . ALA A 1 113 ? -0.733 -3.794 10.275 1.00 98.62 113 ALA A C 1
ATOM 898 O O . ALA A 1 113 ? -1.560 -3.052 10.794 1.00 98.62 113 ALA A O 1
ATOM 899 N N . GLU A 1 114 ? -1.029 -5.033 9.880 1.00 98.62 114 GLU A N 1
ATOM 900 C CA . GLU A 1 114 ? -2.344 -5.651 10.047 1.00 98.62 114 GLU A CA 1
ATOM 901 C C . GLU A 1 114 ? -2.741 -5.706 11.527 1.00 98.62 114 GLU A C 1
ATOM 903 O O . GLU A 1 114 ? -3.781 -5.164 11.903 1.00 98.62 114 GLU A O 1
ATOM 908 N N . ALA A 1 115 ? -1.880 -6.267 12.384 1.00 98.50 115 ALA A N 1
ATOM 909 C CA . ALA A 1 115 ? -2.135 -6.342 13.823 1.00 98.50 115 ALA A CA 1
ATOM 910 C C . ALA A 1 115 ? -2.319 -4.950 14.462 1.00 98.50 115 ALA A C 1
ATOM 912 O O . ALA A 1 115 ? -3.171 -4.763 15.332 1.00 98.50 115 ALA A O 1
ATOM 913 N N . GLU A 1 116 ? -1.540 -3.959 14.021 1.00 98.44 116 GLU A N 1
ATOM 914 C CA . GLU A 1 116 ? -1.662 -2.564 14.450 1.00 98.44 116 GLU A CA 1
ATOM 915 C C . GLU A 1 116 ? -3.030 -1.973 14.082 1.00 98.44 116 GLU A C 1
ATOM 917 O O . GLU A 1 116 ? -3.705 -1.410 14.943 1.00 98.44 116 GLU A O 1
ATOM 922 N N . LEU A 1 117 ? -3.466 -2.133 12.833 1.00 98.69 117 LEU A N 1
ATOM 923 C CA . LEU A 1 117 ? -4.755 -1.624 12.366 1.00 98.69 117 LEU A CA 1
ATOM 924 C C . LEU A 1 117 ? -5.931 -2.321 13.060 1.00 98.69 117 LEU A C 1
ATOM 926 O O . LEU A 1 117 ? -6.888 -1.650 13.437 1.00 98.69 117 LEU A O 1
ATOM 930 N N . GLN A 1 118 ? -5.848 -3.633 13.293 1.00 98.56 118 GLN A N 1
ATOM 931 C CA . GLN A 1 118 ? -6.872 -4.381 14.031 1.00 98.56 118 GLN A CA 1
ATOM 932 C C . GLN A 1 118 ? -6.963 -3.937 15.498 1.00 98.56 118 GLN A C 1
ATOM 934 O O . GLN A 1 118 ? -8.059 -3.814 16.039 1.00 98.56 118 GLN A O 1
ATOM 939 N N . THR A 1 119 ? -5.820 -3.672 16.139 1.00 98.44 119 THR A N 1
ATOM 940 C CA . THR A 1 119 ? -5.765 -3.321 17.568 1.00 98.44 119 THR A CA 1
ATOM 941 C C . THR A 1 119 ? -6.143 -1.865 17.819 1.00 98.44 119 THR A C 1
ATOM 943 O O . THR A 1 119 ? -6.914 -1.568 18.730 1.00 98.44 119 THR A O 1
ATOM 946 N N . PHE A 1 120 ? -5.585 -0.939 17.038 1.00 98.50 120 PHE A N 1
ATOM 947 C CA . PHE A 1 120 ? -5.686 0.497 17.306 1.00 98.50 120 PHE A CA 1
ATOM 948 C C . PHE A 1 120 ? -6.643 1.229 16.361 1.00 98.50 120 PHE A C 1
ATOM 950 O O . PHE A 1 120 ? -6.998 2.378 16.630 1.00 98.50 120 PHE A O 1
ATOM 957 N N . GLY A 1 121 ? -7.046 0.611 15.247 1.00 98.62 121 GLY A N 1
ATOM 958 C CA . GLY A 1 121 ? -7.896 1.237 14.229 1.00 98.62 121 GLY A CA 1
ATOM 959 C C . GLY A 1 121 ? -7.212 2.351 13.431 1.00 98.62 121 GLY A C 1
ATOM 960 O O . GLY A 1 121 ? -7.878 3.062 12.683 1.00 98.62 121 GLY A O 1
ATOM 961 N N . HIS A 1 122 ? -5.901 2.546 13.595 1.00 98.69 122 HIS A N 1
ATOM 962 C CA . HIS A 1 122 ? -5.142 3.582 12.902 1.00 98.69 122 HIS A CA 1
ATOM 963 C C . HIS A 1 122 ? -3.658 3.232 12.809 1.00 98.69 122 HIS A C 1
ATOM 965 O O . HIS A 1 122 ? -3.129 2.440 13.591 1.00 98.69 122 HIS A O 1
ATOM 971 N N . LYS A 1 123 ? -2.976 3.860 11.853 1.00 98.50 123 LYS A N 1
ATOM 972 C CA . LYS A 1 123 ? -1.541 3.716 11.644 1.00 98.50 123 LYS A CA 1
ATOM 973 C C . LYS A 1 123 ? -0.750 4.457 12.722 1.00 98.50 123 LYS A C 1
ATOM 975 O O . LYS A 1 123 ? -0.879 5.670 12.880 1.00 98.50 123 LYS A O 1
ATOM 980 N N . SER A 1 124 ? 0.147 3.734 13.381 1.00 98.12 124 SER A N 1
ATOM 981 C CA . SER A 1 124 ? 1.058 4.223 14.419 1.00 98.12 124 SER A CA 1
ATOM 982 C C . SER A 1 124 ? 2.542 4.024 14.078 1.00 98.12 124 SER A C 1
ATOM 984 O O . SER A 1 124 ? 3.394 4.730 14.615 1.00 98.12 124 SER A O 1
ATOM 986 N N . SER A 1 125 ? 2.873 3.108 13.158 1.00 97.44 125 SER A N 1
ATOM 987 C CA . SER A 1 125 ? 4.261 2.787 12.793 1.00 97.44 125 SER A CA 1
ATOM 988 C C . SER A 1 125 ? 4.597 3.073 11.319 1.00 97.44 125 SER A C 1
ATOM 990 O O . SER A 1 125 ? 3.850 3.736 10.599 1.00 97.44 125 SER A O 1
ATOM 992 N N . HIS A 1 126 ? 5.791 2.673 10.869 1.00 97.06 126 HIS A N 1
ATOM 993 C CA . HIS A 1 126 ? 6.405 3.120 9.612 1.00 97.06 126 HIS A CA 1
ATOM 994 C C . HIS A 1 126 ? 6.338 2.061 8.499 1.00 97.06 126 HIS A C 1
ATOM 996 O O . HIS A 1 126 ? 7.363 1.508 8.117 1.00 97.06 126 HIS A O 1
ATOM 1002 N N . TRP A 1 127 ? 5.144 1.774 7.977 1.00 98.12 127 TRP A N 1
ATOM 1003 C CA . TRP A 1 127 ? 4.942 0.748 6.936 1.00 98.12 127 TRP A CA 1
ATOM 1004 C C . TRP A 1 127 ? 4.278 1.252 5.642 1.00 98.12 127 TRP A C 1
ATOM 1006 O O . TRP A 1 127 ? 4.141 0.487 4.689 1.00 98.12 127 TRP A O 1
ATOM 1016 N N . ALA A 1 128 ? 3.896 2.535 5.566 1.00 98.38 128 ALA A N 1
ATOM 1017 C CA . ALA A 1 128 ? 3.135 3.076 4.430 1.00 98.38 128 ALA A CA 1
ATOM 1018 C C . ALA A 1 128 ? 3.838 2.904 3.072 1.00 98.38 128 ALA A C 1
ATOM 1020 O O . ALA A 1 128 ? 3.162 2.687 2.072 1.00 98.38 128 ALA A O 1
ATOM 1021 N N . TRP A 1 129 ? 5.174 2.960 3.010 1.00 98.25 129 TRP A N 1
ATOM 1022 C CA . TRP A 1 129 ? 5.903 2.815 1.741 1.00 98.25 129 TRP A CA 1
ATOM 1023 C C . TRP A 1 129 ? 5.687 1.459 1.073 1.00 98.25 129 TRP A C 1
ATOM 1025 O O . TRP A 1 129 ? 5.601 1.410 -0.154 1.00 98.25 129 TRP A O 1
ATOM 1035 N N . TRP A 1 130 ? 5.571 0.402 1.881 1.00 98.56 130 TRP A N 1
ATOM 1036 C CA . TRP A 1 130 ? 5.435 -0.980 1.421 1.00 98.56 130 TRP A CA 1
ATOM 1037 C C . TRP A 1 130 ? 3.971 -1.410 1.281 1.00 98.56 130 TRP A C 1
ATOM 1039 O O . TRP A 1 130 ? 3.674 -2.272 0.460 1.00 98.56 130 TRP A O 1
ATOM 1049 N N . ALA A 1 131 ? 3.052 -0.796 2.038 1.00 98.62 131 ALA A N 1
ATOM 1050 C CA . ALA A 1 131 ? 1.612 -0.997 1.848 1.00 98.62 131 ALA A CA 1
ATOM 1051 C C . ALA A 1 131 ? 1.075 -0.249 0.617 1.00 98.62 131 ALA A C 1
ATOM 1053 O O . ALA A 1 131 ? 0.252 -0.792 -0.112 1.00 98.62 131 ALA A O 1
ATOM 1054 N N . PHE A 1 132 ? 1.584 0.958 0.347 1.00 98.56 132 PHE A N 1
ATOM 1055 C CA . PHE A 1 132 ? 1.205 1.790 -0.799 1.00 98.56 132 PHE A CA 1
ATOM 1056 C C . PHE A 1 132 ? 2.395 1.956 -1.763 1.00 98.56 132 PHE A C 1
ATOM 1058 O O . PHE A 1 132 ? 2.993 3.038 -1.822 1.00 98.56 132 PHE A O 1
ATOM 1065 N N . PRO A 1 133 ? 2.812 0.893 -2.476 1.00 98.12 133 PRO A N 1
ATOM 1066 C CA . PRO A 1 133 ? 3.928 0.959 -3.412 1.00 98.12 133 PRO A CA 1
ATOM 1067 C C . PRO A 1 133 ? 3.566 1.804 -4.638 1.00 98.12 133 PRO A C 1
ATOM 1069 O O . PRO A 1 133 ? 2.466 1.702 -5.179 1.00 98.12 133 PRO A O 1
ATOM 1072 N N . THR A 1 134 ? 4.504 2.645 -5.074 1.00 97.69 134 THR A N 1
ATOM 1073 C CA . THR A 1 134 ? 4.351 3.523 -6.245 1.00 97.69 134 THR A CA 1
ATOM 1074 C C . THR A 1 134 ? 5.604 3.459 -7.117 1.00 97.69 134 THR A C 1
ATOM 1076 O O . THR A 1 134 ? 6.625 2.911 -6.698 1.00 97.69 134 THR A O 1
ATOM 1079 N N . ASP A 1 135 ? 5.565 4.100 -8.283 1.00 97.31 135 ASP A N 1
ATOM 1080 C CA . ASP A 1 135 ? 6.698 4.325 -9.200 1.00 97.31 135 ASP A CA 1
ATOM 1081 C C . ASP A 1 135 ? 7.822 5.211 -8.644 1.00 97.31 135 ASP A C 1
ATOM 1083 O O . ASP A 1 135 ? 8.822 5.467 -9.315 1.00 97.31 135 ASP A O 1
ATOM 1087 N N . LYS A 1 136 ? 7.681 5.684 -7.403 1.00 95.31 136 LYS A N 1
ATOM 1088 C CA . LYS A 1 136 ? 8.619 6.592 -6.750 1.00 95.31 136 LYS A CA 1
ATOM 1089 C C . LYS A 1 136 ? 9.112 5.992 -5.440 1.00 95.31 136 LYS A C 1
ATOM 1091 O O . LYS A 1 136 ? 8.294 5.537 -4.636 1.00 95.31 136 LYS A O 1
ATOM 1096 N N . PRO A 1 137 ? 10.421 6.054 -5.159 1.00 95.81 137 PRO A N 1
ATOM 1097 C CA . PRO A 1 137 ? 10.944 5.638 -3.866 1.00 95.81 137 PRO A CA 1
ATOM 1098 C C . PRO A 1 137 ? 10.455 6.569 -2.750 1.00 95.81 137 PRO A C 1
ATOM 1100 O O . PRO A 1 137 ? 10.215 7.762 -2.970 1.00 95.81 137 PRO A O 1
ATOM 1103 N N . GLY A 1 138 ? 10.305 6.035 -1.537 1.00 92.56 138 GLY A N 1
ATOM 1104 C CA . GLY A 1 138 ? 9.929 6.843 -0.380 1.00 92.56 138 GLY A CA 1
ATOM 1105 C C . GLY A 1 138 ? 11.082 7.736 0.090 1.00 92.56 138 GLY A C 1
ATOM 1106 O O . GLY A 1 138 ? 12.195 7.262 0.283 1.00 92.56 138 GLY A O 1
ATOM 1107 N N . PHE A 1 139 ? 10.825 9.027 0.332 1.00 89.75 139 PHE A N 1
ATOM 1108 C CA . PHE A 1 139 ? 11.876 9.971 0.755 1.00 89.75 139 PHE A CA 1
ATOM 1109 C C . PHE A 1 139 ? 12.524 9.602 2.101 1.00 89.75 139 PHE A C 1
ATOM 1111 O O . PHE A 1 139 ? 13.726 9.773 2.283 1.00 89.75 139 PHE A O 1
ATOM 1118 N N . SER A 1 140 ? 11.730 9.086 3.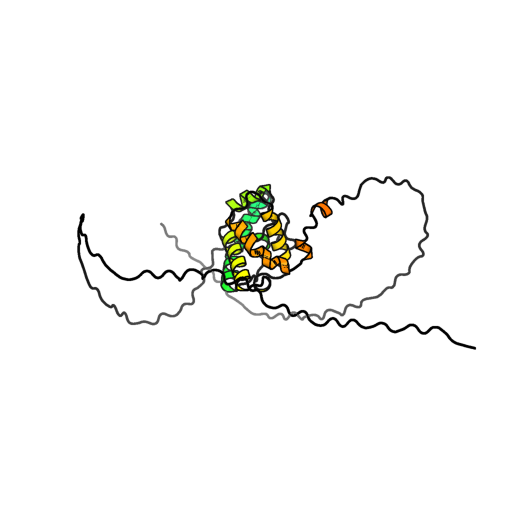041 1.00 93.25 140 SER A N 1
ATOM 1119 C CA . SER A 1 140 ? 12.189 8.648 4.369 1.00 93.25 140 SER A CA 1
ATOM 1120 C C . SER A 1 140 ? 12.136 7.130 4.539 1.00 93.25 140 SER A C 1
ATOM 1122 O O . SER A 1 140 ? 12.141 6.631 5.663 1.00 93.25 140 SER A O 1
ATOM 1124 N N . GLU A 1 141 ? 12.072 6.399 3.428 1.00 95.94 141 GLU A N 1
ATOM 1125 C CA . GLU A 1 141 ? 12.137 4.948 3.452 1.00 95.94 141 GLU A CA 1
ATOM 1126 C C . GLU A 1 141 ? 13.543 4.489 3.888 1.00 95.94 141 GLU A C 1
ATOM 1128 O O . GLU A 1 141 ? 14.548 5.029 3.406 1.00 95.94 141 GLU A O 1
ATOM 1133 N N . PRO A 1 142 ? 13.658 3.492 4.786 1.00 94.94 142 PRO A N 1
ATOM 1134 C CA . PRO A 1 142 ? 14.941 2.869 5.089 1.00 94.94 142 PRO A CA 1
ATOM 1135 C C . PRO A 1 142 ? 15.613 2.320 3.824 1.00 94.94 142 PRO A C 1
ATOM 1137 O O . PRO A 1 142 ? 14.971 1.657 3.015 1.00 94.94 142 PRO A O 1
ATOM 1140 N N . ARG A 1 143 ? 16.923 2.547 3.665 1.00 94.75 143 ARG A N 1
ATOM 1141 C CA . ARG A 1 143 ? 17.674 2.005 2.522 1.00 94.75 143 ARG A CA 1
ATOM 1142 C C . ARG A 1 143 ? 17.736 0.462 2.558 1.00 94.75 143 ARG A C 1
ATOM 1144 O O . ARG A 1 143 ? 17.779 -0.106 3.654 1.00 94.75 143 ARG A O 1
ATOM 1151 N N . PRO A 1 144 ? 17.830 -0.203 1.391 1.00 95.19 144 PRO A N 1
ATOM 1152 C CA . PRO A 1 144 ? 17.702 0.359 0.037 1.00 95.19 144 PRO A CA 1
ATOM 1153 C C . PRO A 1 144 ? 16.244 0.737 -0.303 1.00 95.19 144 PRO A C 1
ATOM 1155 O O . PRO A 1 144 ? 15.329 0.106 0.219 1.00 95.19 144 PRO A O 1
ATOM 1158 N N . PRO A 1 145 ? 16.019 1.753 -1.160 1.00 95.88 145 PRO A N 1
ATOM 1159 C CA . PRO A 1 145 ? 14.669 2.193 -1.505 1.00 95.88 145 PRO A CA 1
ATOM 1160 C C . PRO A 1 145 ? 13.918 1.139 -2.328 1.00 95.88 145 PRO A C 1
ATOM 1162 O O . PRO A 1 145 ? 14.526 0.410 -3.121 1.00 95.88 145 PRO A O 1
ATOM 1165 N N . THR A 1 146 ? 12.593 1.118 -2.186 1.00 97.44 146 THR A N 1
ATOM 1166 C CA . THR A 1 146 ? 11.696 0.234 -2.936 1.00 97.44 146 THR A CA 1
ATOM 1167 C C . THR A 1 146 ? 10.672 1.041 -3.734 1.00 97.44 146 THR A C 1
ATOM 1169 O O . THR A 1 146 ? 10.229 2.120 -3.335 1.00 97.44 146 THR A O 1
ATOM 1172 N N . PHE A 1 147 ? 10.330 0.539 -4.916 1.00 97.56 147 PHE A N 1
ATOM 1173 C CA . PHE A 1 147 ? 9.323 1.112 -5.805 1.00 97.56 147 PHE A CA 1
ATOM 1174 C C . PHE A 1 147 ? 8.827 0.025 -6.764 1.00 97.56 147 PHE A C 1
ATOM 1176 O O . PHE A 1 147 ? 9.458 -1.024 -6.893 1.00 97.56 147 PHE A O 1
ATOM 1183 N N . VAL A 1 148 ? 7.700 0.279 -7.423 1.00 97.88 148 VAL A N 1
ATOM 1184 C CA . VAL A 1 148 ? 7.105 -0.612 -8.425 1.00 97.88 148 VAL A CA 1
ATOM 1185 C C . VAL A 1 148 ? 7.014 0.127 -9.757 1.00 97.88 148 VAL A C 1
ATOM 1187 O O . VAL A 1 148 ? 6.556 1.261 -9.810 1.00 97.88 148 VAL A O 1
ATOM 1190 N N . SER A 1 149 ? 7.492 -0.484 -10.835 1.00 97.44 149 SER A N 1
ATOM 1191 C CA . SER A 1 149 ? 7.330 0.027 -12.203 1.00 97.44 149 SER A CA 1
ATOM 1192 C C . SER A 1 149 ? 6.123 -0.623 -12.875 1.00 97.44 149 SER A C 1
ATOM 1194 O O . SER A 1 149 ? 5.627 -1.642 -12.402 1.00 97.44 149 SER A O 1
ATOM 1196 N N . ILE A 1 150 ? 5.686 -0.079 -14.014 1.00 97.00 150 ILE A N 1
ATOM 1197 C CA . ILE A 1 150 ? 4.643 -0.700 -14.852 1.00 97.00 150 ILE A CA 1
ATOM 1198 C C . ILE A 1 150 ? 5.021 -2.159 -15.174 1.00 97.00 150 ILE A C 1
ATOM 1200 O O . ILE A 1 150 ? 4.221 -3.066 -14.990 1.00 97.00 150 ILE A O 1
ATOM 1204 N N . GLU A 1 151 ? 6.283 -2.390 -15.548 1.00 97.06 151 GLU A N 1
ATOM 1205 C CA . GLU A 1 151 ? 6.827 -3.709 -15.910 1.00 97.06 151 GLU A CA 1
ATOM 1206 C C . GLU A 1 151 ? 6.830 -4.717 -14.747 1.00 97.06 151 GLU A C 1
ATOM 1208 O O . GLU A 1 151 ? 6.750 -5.920 -14.969 1.00 97.06 151 GLU A O 1
ATOM 1213 N N . THR A 1 152 ? 6.933 -4.241 -13.503 1.00 97.50 152 THR A N 1
ATOM 1214 C CA . THR A 1 152 ? 7.034 -5.094 -12.302 1.00 97.50 152 THR A CA 1
ATOM 1215 C C . THR A 1 152 ? 5.730 -5.169 -11.507 1.00 97.50 152 THR A C 1
ATOM 1217 O O . THR A 1 152 ? 5.647 -5.924 -10.539 1.00 97.50 152 THR A O 1
ATOM 1220 N N . ALA A 1 153 ? 4.692 -4.428 -11.910 1.00 98.00 153 ALA A N 1
ATOM 1221 C CA . ALA A 1 153 ? 3.414 -4.381 -11.205 1.00 98.00 153 ALA A CA 1
ATOM 1222 C C . ALA A 1 153 ? 2.705 -5.743 -11.193 1.00 98.00 153 ALA A C 1
ATOM 1224 O O . ALA A 1 153 ? 2.261 -6.184 -10.133 1.00 98.00 153 ALA A O 1
ATOM 1225 N N . ALA A 1 154 ? 2.678 -6.444 -12.332 1.00 97.19 154 ALA A N 1
ATOM 1226 C CA . ALA A 1 154 ? 2.118 -7.793 -12.425 1.00 97.19 154 ALA A CA 1
ATOM 1227 C C . ALA A 1 154 ? 2.859 -8.782 -11.508 1.00 97.19 154 ALA A C 1
ATOM 1229 O O . ALA A 1 154 ? 2.230 -9.542 -10.774 1.00 97.19 154 ALA A O 1
ATOM 1230 N N . GLN A 1 155 ? 4.196 -8.712 -11.474 1.00 97.44 155 GLN A N 1
ATOM 1231 C CA . GLN A 1 155 ? 5.010 -9.544 -10.584 1.00 97.44 155 GLN A CA 1
ATOM 1232 C C . GLN A 1 155 ? 4.702 -9.272 -9.106 1.00 97.44 155 GLN A C 1
ATOM 1234 O O . GLN A 1 155 ? 4.630 -10.207 -8.310 1.00 97.44 155 GLN A O 1
ATOM 1239 N N . LEU A 1 156 ? 4.507 -8.005 -8.724 1.00 97.88 156 LEU A N 1
ATOM 1240 C CA . LEU A 1 156 ? 4.117 -7.662 -7.359 1.00 97.88 156 LEU A CA 1
ATOM 1241 C C . LEU A 1 156 ? 2.755 -8.257 -7.002 1.00 97.88 156 LEU A C 1
ATOM 1243 O O . LEU A 1 156 ? 2.623 -8.832 -5.931 1.00 97.88 156 LEU A O 1
ATOM 1247 N N . VAL A 1 157 ? 1.756 -8.136 -7.879 1.00 98.06 157 VAL A N 1
ATOM 1248 C CA . VAL A 1 157 ? 0.410 -8.679 -7.636 1.00 98.06 157 VAL A CA 1
ATOM 1249 C C . VAL A 1 157 ? 0.440 -10.196 -7.438 1.00 98.06 157 VAL A C 1
ATOM 1251 O O . VAL A 1 157 ? -0.247 -10.697 -6.552 1.00 98.06 157 VAL A O 1
ATOM 1254 N N . ASP A 1 158 ? 1.253 -10.904 -8.220 1.00 98.06 158 ASP A N 1
ATOM 1255 C CA . ASP A 1 158 ? 1.394 -12.361 -8.146 1.00 98.06 158 ASP A CA 1
ATOM 1256 C C . ASP A 1 158 ? 2.133 -12.829 -6.876 1.00 98.06 158 ASP A C 1
ATOM 1258 O O . ASP A 1 158 ? 1.732 -13.793 -6.225 1.00 98.06 158 ASP A O 1
ATOM 1262 N N . GLN A 1 159 ? 3.202 -12.128 -6.483 1.00 98.25 159 GLN A N 1
ATOM 1263 C CA . GLN A 1 159 ? 4.126 -12.601 -5.441 1.00 98.25 159 GLN A CA 1
ATOM 1264 C C . GLN A 1 159 ? 3.967 -11.917 -4.076 1.00 98.25 159 GLN A C 1
ATOM 1266 O O . GLN A 1 159 ? 4.617 -12.328 -3.099 1.00 98.25 159 GLN A O 1
ATOM 1271 N N . ALA A 1 160 ? 3.155 -10.861 -3.995 1.00 98.19 160 ALA A N 1
ATOM 1272 C CA . ALA A 1 160 ? 2.926 -10.135 -2.757 1.00 98.19 160 ALA A CA 1
ATOM 1273 C C . ALA A 1 160 ? 2.340 -11.050 -1.668 1.00 98.19 160 ALA A C 1
ATOM 1275 O O . ALA A 1 160 ? 1.537 -11.945 -1.943 1.00 98.19 160 ALA A O 1
ATOM 1276 N N . PRO A 1 161 ? 2.715 -10.829 -0.398 1.00 98.44 161 PRO A N 1
ATOM 1277 C CA . PRO A 1 161 ? 2.098 -11.538 0.711 1.00 98.44 161 PRO A CA 1
ATOM 1278 C C . PRO A 1 161 ? 0.604 -11.202 0.809 1.00 98.44 161 PRO A C 1
ATOM 1280 O O . PRO A 1 161 ? 0.192 -10.073 0.534 1.00 98.44 161 PRO A O 1
ATOM 1283 N N . LYS A 1 162 ? -0.208 -12.161 1.269 1.00 98.38 162 LYS A N 1
ATOM 1284 C CA . LYS A 1 162 ? -1.660 -11.982 1.468 1.00 98.38 162 LYS A CA 1
ATOM 1285 C C . LYS A 1 162 ? -1.986 -10.788 2.373 1.00 98.38 162 LYS A C 1
ATOM 1287 O O . LYS A 1 162 ? -2.981 -10.104 2.157 1.00 98.38 162 LYS A O 1
ATOM 1292 N N . GLU A 1 163 ? -1.106 -10.499 3.331 1.00 98.62 163 GLU A N 1
ATOM 1293 C CA . GLU A 1 163 ? -1.205 -9.379 4.263 1.00 98.62 163 GLU A CA 1
ATOM 1294 C C . GLU A 1 163 ? -1.212 -8.030 3.535 1.00 98.62 163 GLU A C 1
ATOM 1296 O O . GLU A 1 163 ? -1.764 -7.062 4.049 1.00 98.62 163 GLU A O 1
ATOM 1301 N N . TRP A 1 164 ? -0.654 -7.944 2.321 1.00 98.75 164 TRP A N 1
ATOM 1302 C CA . TRP A 1 164 ? -0.736 -6.727 1.517 1.00 98.75 164 TRP A CA 1
ATOM 1303 C C . TRP A 1 164 ? -2.171 -6.365 1.164 1.00 98.75 164 TRP A C 1
ATOM 1305 O O . TRP A 1 164 ? -2.608 -5.246 1.437 1.00 98.75 164 TRP A O 1
ATOM 1315 N N . ARG A 1 165 ? -2.923 -7.334 0.642 1.00 98.50 165 ARG A N 1
ATOM 1316 C CA . ARG A 1 165 ? -4.345 -7.163 0.363 1.00 98.50 165 ARG A CA 1
ATOM 1317 C C . ARG A 1 165 ? -5.126 -6.879 1.646 1.00 98.50 165 ARG A C 1
ATOM 1319 O O . ARG A 1 165 ? -5.860 -5.896 1.686 1.00 98.50 165 ARG A O 1
ATOM 1326 N N . THR A 1 166 ? -4.912 -7.673 2.699 1.00 98.62 166 THR A N 1
ATOM 1327 C CA . THR A 1 166 ? -5.625 -7.513 3.978 1.00 98.62 166 THR A CA 1
ATOM 1328 C C . THR A 1 166 ? -5.432 -6.120 4.576 1.00 98.62 166 THR A C 1
ATOM 1330 O O . THR A 1 166 ? -6.397 -5.495 5.005 1.00 98.62 166 THR A O 1
ATOM 1333 N N . VAL A 1 167 ? -4.202 -5.593 4.580 1.00 98.81 167 VAL A N 1
ATOM 1334 C CA . VAL A 1 167 ? -3.909 -4.246 5.094 1.00 98.81 167 VAL A CA 1
ATOM 1335 C C . VAL A 1 167 ? -4.626 -3.172 4.276 1.00 98.81 167 VAL A C 1
ATOM 1337 O O . VAL A 1 167 ? -5.186 -2.245 4.857 1.00 98.81 167 VAL A O 1
ATOM 1340 N N . LEU A 1 168 ? -4.629 -3.282 2.945 1.00 98.75 168 LEU A N 1
ATOM 1341 C CA . LEU A 1 168 ? -5.295 -2.316 2.069 1.00 98.75 168 LEU A CA 1
ATOM 1342 C C . LEU A 1 168 ? -6.820 -2.310 2.256 1.00 98.75 168 LEU A C 1
ATOM 1344 O O . LEU A 1 168 ? -7.419 -1.238 2.381 1.00 98.75 168 LEU A O 1
ATOM 1348 N N . GLU A 1 169 ? -7.440 -3.488 2.317 1.00 98.75 169 GLU A N 1
ATOM 1349 C CA . GLU A 1 169 ? -8.874 -3.636 2.588 1.00 98.75 169 GLU A CA 1
ATOM 1350 C C . GLU A 1 169 ? -9.218 -3.100 3.988 1.00 98.75 169 GLU A C 1
ATOM 1352 O O . GLU A 1 169 ? -10.114 -2.270 4.120 1.00 98.75 169 GLU A O 1
ATOM 1357 N N . LEU A 1 170 ? -8.429 -3.439 5.013 1.00 98.69 170 LEU A N 1
ATOM 1358 C CA . LEU A 1 170 ? -8.657 -2.992 6.389 1.00 98.69 170 LEU A CA 1
ATOM 1359 C C . LEU A 1 170 ? -8.521 -1.472 6.558 1.00 98.69 170 LEU A C 1
ATOM 1361 O O . LEU A 1 170 ? -9.321 -0.852 7.256 1.00 98.69 170 LEU A O 1
ATOM 1365 N N . VAL A 1 171 ? -7.528 -0.847 5.915 1.00 98.75 171 VAL A N 1
ATOM 1366 C CA . VAL A 1 171 ? -7.416 0.621 5.888 1.00 98.75 171 VAL A CA 1
ATOM 1367 C C . VAL A 1 171 ? -8.670 1.233 5.270 1.00 98.75 171 VAL A C 1
ATOM 1369 O O . VAL A 1 171 ? -9.202 2.203 5.807 1.00 98.75 171 VAL A O 1
ATOM 1372 N N . THR A 1 172 ? -9.149 0.664 4.166 1.00 98.62 172 THR A N 1
ATOM 1373 C CA . THR A 1 172 ? -10.343 1.142 3.465 1.00 98.62 172 THR A CA 1
ATOM 1374 C C . THR A 1 172 ? -11.585 1.030 4.351 1.00 98.62 172 THR A C 1
ATOM 1376 O O . THR A 1 172 ? -12.282 2.025 4.551 1.00 98.62 172 THR A O 1
ATOM 1379 N N . ASP A 1 173 ? -11.804 -0.134 4.966 1.00 98.69 173 ASP A N 1
ATOM 1380 C CA . ASP A 1 173 ? -12.920 -0.390 5.880 1.00 98.69 173 ASP A CA 1
ATOM 1381 C C . ASP A 1 173 ? -12.912 0.576 7.076 1.00 98.69 173 ASP A C 1
ATOM 1383 O O . ASP A 1 173 ? -13.948 1.124 7.458 1.00 98.69 173 ASP A O 1
ATOM 1387 N N . LEU A 1 174 ? -11.739 0.830 7.665 1.00 98.69 174 LEU A N 1
ATOM 1388 C CA . LEU A 1 174 ? -11.592 1.771 8.777 1.00 98.69 174 LEU A CA 1
ATOM 1389 C C . LEU A 1 174 ? -11.883 3.213 8.344 1.00 98.69 174 LEU A C 1
ATOM 1391 O O . LEU A 1 174 ? -12.540 3.952 9.082 1.00 98.69 174 LEU A O 1
ATOM 1395 N N . ILE A 1 175 ? -11.417 3.632 7.164 1.00 98.44 175 ILE A N 1
ATOM 1396 C CA . ILE A 1 175 ? -11.656 4.990 6.655 1.00 98.44 175 ILE A CA 1
ATOM 1397 C C . ILE A 1 175 ? -13.149 5.204 6.410 1.00 98.44 175 ILE A C 1
ATOM 1399 O O . ILE A 1 175 ? -13.681 6.228 6.840 1.00 98.44 175 ILE A O 1
ATOM 1403 N N . GLU A 1 176 ? -13.830 4.237 5.795 1.00 98.00 176 GLU A N 1
ATOM 1404 C CA . GLU A 1 176 ? -15.279 4.278 5.592 1.00 98.00 176 GLU A CA 1
ATOM 1405 C C . GLU A 1 176 ? -16.036 4.273 6.920 1.00 98.00 176 GLU A C 1
ATOM 1407 O O . GLU A 1 176 ? -16.937 5.086 7.125 1.00 98.00 176 GLU A O 1
ATOM 1412 N N . LYS A 1 177 ? -15.637 3.430 7.876 1.00 98.31 177 LYS A N 1
ATOM 1413 C CA . LYS A 1 177 ? -16.244 3.403 9.213 1.00 98.31 177 LYS A CA 1
ATOM 1414 C C . LYS A 1 177 ? -16.139 4.753 9.923 1.00 98.31 177 LYS A C 1
ATOM 1416 O O . LYS A 1 177 ? -17.077 5.173 10.597 1.00 98.31 177 LYS A O 1
ATOM 1421 N N . HIS A 1 178 ? -14.999 5.429 9.801 1.00 97.56 178 HIS A N 1
ATOM 1422 C CA . HIS A 1 178 ? -14.765 6.723 10.442 1.00 97.56 178 HIS A CA 1
ATOM 1423 C C . HIS A 1 178 ? -15.220 7.922 9.605 1.00 97.56 178 HIS A C 1
ATOM 1425 O O . HIS A 1 178 ? -15.231 9.038 10.128 1.00 97.56 178 HIS A O 1
ATOM 1431 N N . GLN A 1 179 ? -15.553 7.712 8.327 1.00 97.12 179 GLN A N 1
ATOM 1432 C CA . GLN A 1 179 ? -15.826 8.755 7.331 1.00 97.12 179 GLN A CA 1
ATOM 1433 C C . GLN A 1 179 ? -14.731 9.843 7.286 1.00 97.12 179 GLN A C 1
ATOM 1435 O O . GLN A 1 179 ? -14.992 11.009 6.990 1.00 97.12 179 GLN A O 1
ATOM 1440 N N . ASN A 1 180 ? -13.492 9.494 7.656 1.00 95.88 180 ASN A N 1
ATOM 1441 C CA . ASN A 1 180 ? -12.400 10.454 7.805 1.00 95.88 180 ASN A CA 1
ATOM 1442 C C . ASN A 1 180 ? -11.027 9.776 7.760 1.00 95.88 180 ASN A C 1
ATOM 1444 O O . ASN A 1 180 ? -10.595 9.143 8.727 1.00 95.88 180 ASN A O 1
ATOM 1448 N N . ILE A 1 181 ? -10.285 10.011 6.677 1.00 97.44 181 ILE A N 1
ATOM 1449 C CA . ILE A 1 181 ? -8.940 9.457 6.493 1.00 97.44 181 ILE A CA 1
ATOM 1450 C C . ILE A 1 181 ? -7.952 9.871 7.590 1.00 97.44 181 ILE A C 1
ATOM 1452 O O . ILE A 1 181 ? -7.108 9.068 7.975 1.00 97.44 181 ILE A O 1
ATOM 1456 N N . ASN A 1 182 ? -8.086 11.070 8.170 1.00 96.69 182 ASN A N 1
ATOM 1457 C CA . ASN A 1 182 ? -7.185 11.557 9.223 1.00 96.69 182 ASN A CA 1
ATOM 1458 C C . ASN A 1 182 ? -7.289 10.757 10.528 1.00 96.69 182 ASN A C 1
ATOM 1460 O O . ASN A 1 182 ? -6.421 10.884 11.389 1.00 96.69 182 ASN A O 1
ATOM 1464 N N . LYS A 1 183 ? -8.362 9.976 10.705 1.00 97.88 183 LYS A N 1
ATOM 1465 C CA . LYS A 1 183 ? -8.523 9.092 11.864 1.00 97.88 183 LYS A CA 1
ATOM 1466 C C . LYS A 1 183 ? -7.758 7.783 11.713 1.00 97.88 183 LYS A C 1
ATOM 1468 O O . LYS A 1 183 ? -7.456 7.178 12.730 1.00 97.88 183 LYS A O 1
ATOM 1473 N N . VAL A 1 184 ? -7.428 7.383 10.484 1.00 98.50 184 VAL A N 1
ATOM 1474 C CA . VAL A 1 184 ? -6.797 6.089 10.177 1.00 98.50 184 VAL A CA 1
ATOM 1475 C C . VAL A 1 184 ? -5.358 6.268 9.708 1.00 98.50 184 VAL A C 1
ATOM 1477 O O . VAL A 1 184 ? -4.469 5.560 10.173 1.00 98.50 184 VAL A O 1
ATOM 1480 N N . LEU A 1 185 ? -5.107 7.227 8.814 1.00 98.31 185 LEU A N 1
ATOM 1481 C CA . LEU A 1 185 ? -3.787 7.516 8.260 1.00 98.31 185 LEU A CA 1
ATOM 1482 C C . LEU A 1 185 ? -3.354 8.949 8.597 1.00 98.31 185 LEU A C 1
ATOM 1484 O O . LEU A 1 185 ? -4.121 9.896 8.376 1.00 98.31 185 LEU A O 1
ATOM 1488 N N . PRO A 1 186 ? -2.111 9.151 9.073 1.00 96.81 186 PRO A N 1
ATOM 1489 C CA . PRO A 1 186 ? -1.601 10.487 9.328 1.00 96.81 186 PRO A CA 1
ATOM 1490 C C . PRO A 1 186 ? -1.455 11.266 8.016 1.00 96.81 186 PRO A C 1
ATOM 1492 O O . PRO A 1 186 ? -1.117 10.706 6.972 1.00 96.81 186 PRO A O 1
ATOM 1495 N N . ARG A 1 187 ? -1.632 12.592 8.083 1.00 95.75 187 ARG A N 1
ATOM 1496 C CA . ARG A 1 187 ? -1.608 13.485 6.909 1.00 95.75 187 ARG A CA 1
ATOM 1497 C C . ARG A 1 187 ? -0.346 13.362 6.048 1.00 95.75 187 ARG A C 1
ATOM 1499 O O . ARG A 1 187 ? -0.408 13.544 4.838 1.00 95.75 187 ARG A O 1
ATOM 1506 N N . ILE A 1 188 ? 0.793 13.026 6.656 1.00 95.12 188 ILE A N 1
ATOM 1507 C CA . ILE A 1 188 ? 2.067 12.851 5.945 1.00 95.12 188 ILE A CA 1
ATOM 1508 C C . ILE A 1 188 ? 2.036 11.701 4.923 1.00 95.12 188 ILE A C 1
ATOM 1510 O O . ILE A 1 188 ? 2.757 11.754 3.930 1.00 95.12 188 ILE A O 1
ATOM 1514 N N . ASP A 1 189 ? 1.176 10.700 5.125 1.00 97.31 189 ASP A N 1
ATOM 1515 C CA . ASP A 1 189 ? 1.058 9.550 4.227 1.00 97.31 189 ASP A CA 1
ATOM 1516 C C . ASP A 1 189 ? 0.057 9.795 3.088 1.00 97.31 189 ASP A C 1
ATOM 1518 O O . ASP A 1 189 ? 0.073 9.071 2.095 1.00 97.31 189 ASP A O 1
ATOM 1522 N N . HIS A 1 190 ? -0.786 10.833 3.169 1.00 96.06 190 HIS A N 1
ATOM 1523 C CA . HIS A 1 190 ? -1.851 11.082 2.183 1.00 96.06 190 HIS A CA 1
ATOM 1524 C C . HIS A 1 190 ? -1.302 11.264 0.770 1.00 96.06 190 HIS A C 1
ATOM 1526 O O . HIS A 1 190 ? -1.839 10.696 -0.177 1.00 96.06 190 HIS A O 1
ATOM 1532 N N . GLY A 1 191 ? -0.181 11.978 0.628 1.00 94.81 191 GLY A N 1
ATOM 1533 C CA . GLY A 1 191 ? 0.495 12.128 -0.661 1.00 94.81 191 GLY A CA 1
ATOM 1534 C C . GLY A 1 191 ? 0.940 10.788 -1.254 1.00 94.81 191 GLY 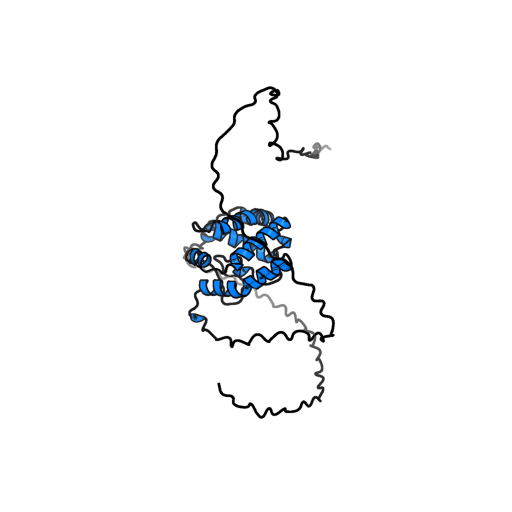A C 1
ATOM 1535 O O . GLY A 1 191 ? 0.819 10.576 -2.457 1.00 94.81 191 GLY A O 1
ATOM 1536 N N . ARG A 1 192 ? 1.404 9.849 -0.420 1.00 96.50 192 ARG A N 1
ATOM 1537 C CA . ARG A 1 192 ? 1.796 8.504 -0.866 1.00 96.50 192 ARG A CA 1
ATOM 1538 C C . ARG A 1 192 ? 0.583 7.706 -1.339 1.00 96.50 192 ARG A C 1
ATOM 1540 O O . ARG A 1 192 ? 0.666 7.097 -2.400 1.00 96.50 192 ARG A O 1
ATOM 1547 N N . VAL A 1 193 ? -0.530 7.750 -0.601 1.00 97.50 193 VAL A N 1
ATOM 1548 C CA . VAL A 1 193 ? -1.776 7.078 -1.010 1.00 97.50 193 VAL A CA 1
ATOM 1549 C C . VAL A 1 193 ? -2.302 7.671 -2.319 1.00 97.50 193 VAL A C 1
ATOM 1551 O O . VAL A 1 193 ? -2.679 6.927 -3.212 1.00 97.50 193 VAL A O 1
ATOM 1554 N N . LEU A 1 194 ? -2.235 8.992 -2.496 1.00 96.19 194 LEU A N 1
ATOM 1555 C CA . LEU A 1 194 ? -2.596 9.647 -3.757 1.00 96.19 194 LEU A CA 1
ATOM 1556 C C . LEU A 1 194 ? -1.755 9.155 -4.946 1.00 96.19 194 LEU A C 1
ATOM 1558 O O . LEU A 1 194 ? -2.310 8.836 -5.997 1.00 96.19 194 LEU A O 1
ATOM 1562 N N . PHE A 1 195 ? -0.429 9.062 -4.795 1.00 95.88 195 PHE A N 1
ATOM 1563 C CA . PHE A 1 195 ? 0.431 8.505 -5.847 1.00 95.88 195 PHE A CA 1
ATOM 1564 C C . PHE A 1 195 ? 0.136 7.029 -6.116 1.00 95.88 195 PHE A C 1
ATOM 1566 O O . PHE A 1 195 ? 0.171 6.614 -7.269 1.00 95.88 195 PHE A O 1
ATOM 1573 N N . PHE A 1 196 ? -0.188 6.259 -5.077 1.00 97.94 196 PHE A N 1
ATOM 1574 C CA . PHE A 1 196 ? -0.620 4.871 -5.207 1.00 97.94 196 PHE A CA 1
ATOM 1575 C C . PHE A 1 196 ? -1.910 4.763 -6.027 1.00 97.94 196 PHE A C 1
ATOM 1577 O O . PHE A 1 196 ? -1.912 4.073 -7.042 1.00 97.94 196 PHE A O 1
ATOM 1584 N N . LEU A 1 197 ? -2.965 5.504 -5.672 1.00 97.25 197 LEU A N 1
ATOM 1585 C CA . LEU A 1 197 ? -4.225 5.493 -6.425 1.00 97.25 197 LEU A CA 1
ATOM 1586 C C . LEU A 1 197 ? -4.010 5.875 -7.888 1.00 97.25 197 LEU A C 1
ATOM 1588 O O . LEU A 1 197 ? -4.548 5.228 -8.781 1.00 97.25 197 LEU A O 1
ATOM 1592 N N . LYS A 1 198 ? -3.198 6.908 -8.133 1.00 96.12 198 LYS A N 1
ATOM 1593 C CA . LYS A 1 198 ? -2.882 7.346 -9.490 1.00 96.12 198 LYS A CA 1
ATOM 1594 C C . LYS A 1 198 ? -2.169 6.257 -10.290 1.00 96.12 198 LYS A C 1
ATOM 1596 O O . LYS A 1 198 ? -2.612 5.946 -11.387 1.00 96.12 198 LYS A O 1
ATOM 1601 N N . PHE A 1 199 ? -1.095 5.698 -9.736 1.00 97.06 199 PHE A N 1
ATOM 1602 C CA . PHE A 1 199 ? -0.282 4.686 -10.404 1.00 97.06 199 PHE A CA 1
ATOM 1603 C C . PHE A 1 199 ? -1.108 3.443 -10.752 1.00 97.06 199 PHE A C 1
ATOM 1605 O O . PHE A 1 199 ? -1.142 3.040 -11.908 1.00 97.06 199 PHE A O 1
ATOM 1612 N N . TRP A 1 200 ? -1.827 2.872 -9.783 1.00 98.00 200 TRP A N 1
ATOM 1613 C CA . TRP A 1 200 ? -2.552 1.614 -9.990 1.00 98.00 200 TRP A CA 1
ATOM 1614 C C . TRP A 1 200 ? -3.826 1.762 -10.826 1.00 98.00 200 TRP A C 1
ATOM 1616 O O . TRP A 1 200 ? -4.251 0.803 -11.463 1.00 98.00 200 TRP A O 1
ATOM 1626 N N . ARG A 1 201 ? -4.432 2.954 -10.873 1.00 97.06 201 ARG A N 1
ATOM 1627 C CA . ARG A 1 201 ? -5.588 3.221 -11.742 1.00 97.06 201 ARG A CA 1
ATOM 1628 C C . ARG A 1 201 ? -5.222 3.257 -13.227 1.00 97.06 201 ARG A C 1
ATOM 1630 O O . ARG A 1 201 ? -6.079 2.981 -14.056 1.00 97.06 201 ARG A O 1
ATOM 1637 N N . GLU A 1 202 ? -3.992 3.641 -13.556 1.00 95.88 202 GLU A N 1
ATOM 1638 C CA . GLU A 1 202 ? -3.517 3.762 -14.941 1.00 95.88 202 GLU A CA 1
ATOM 1639 C C . GLU A 1 202 ? -3.039 2.418 -15.529 1.00 95.88 202 GLU A C 1
ATOM 1641 O O . GLU A 1 202 ? -2.745 2.350 -16.719 1.00 95.88 202 GLU A O 1
ATOM 1646 N N . LEU A 1 203 ? -2.967 1.353 -14.723 1.00 96.75 203 LEU A N 1
ATOM 1647 C CA . LEU A 1 203 ? -2.560 0.019 -15.167 1.00 96.75 203 LEU A CA 1
ATOM 1648 C C . LEU A 1 203 ? -3.762 -0.800 -15.657 1.00 96.75 203 LEU A C 1
ATOM 1650 O O . LEU A 1 203 ? -4.7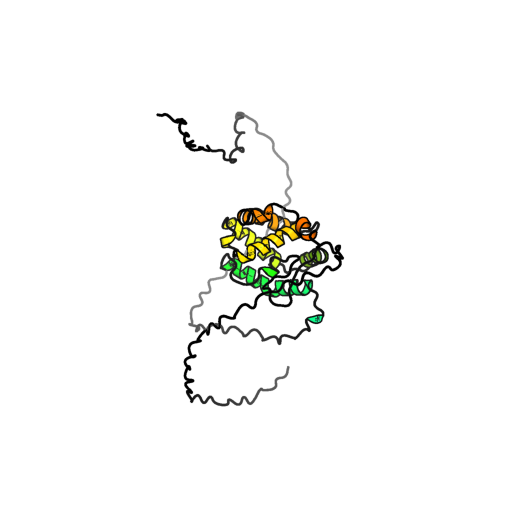66 -0.907 -14.956 1.00 96.75 203 LEU A O 1
ATOM 1654 N N . GLU A 1 204 ? -3.625 -1.414 -16.835 1.00 95.00 204 GLU A N 1
ATOM 1655 C CA . GLU A 1 204 ? -4.668 -2.247 -17.458 1.00 95.00 204 GLU A CA 1
ATOM 1656 C C . GLU A 1 204 ? -4.895 -3.569 -16.701 1.00 95.00 204 GLU A C 1
ATOM 1658 O O . GLU A 1 204 ? -6.034 -4.000 -16.544 1.00 95.00 204 GLU A O 1
ATOM 1663 N N . ASP A 1 205 ? -3.828 -4.165 -16.158 1.00 94.38 205 ASP A N 1
ATOM 1664 C CA . ASP A 1 205 ? -3.852 -5.476 -15.486 1.00 94.38 205 ASP A CA 1
ATOM 1665 C C . ASP A 1 205 ? -4.035 -5.388 -13.957 1.00 94.38 205 ASP A C 1
ATOM 1667 O O . ASP A 1 205 ? -3.607 -6.267 -13.201 1.00 94.38 205 ASP A O 1
ATOM 1671 N N . THR A 1 206 ? -4.644 -4.312 -13.454 1.00 97.50 206 THR A N 1
ATOM 1672 C CA . THR A 1 206 ? -4.917 -4.182 -12.018 1.00 97.50 206 THR A CA 1
ATOM 1673 C C . THR A 1 206 ? -6.004 -5.185 -11.598 1.00 97.50 206 THR A C 1
ATOM 1675 O O . THR A 1 206 ? -7.086 -5.225 -12.185 1.00 97.50 206 THR A O 1
ATOM 1678 N N . PRO A 1 207 ? -5.775 -6.016 -10.562 1.00 98.06 207 PRO A N 1
ATOM 1679 C CA . PRO A 1 207 ? -6.759 -7.012 -10.160 1.00 98.06 207 PRO A CA 1
ATOM 1680 C C . PRO A 1 207 ? -8.018 -6.346 -9.587 1.00 98.06 207 PRO A C 1
ATOM 1682 O O . PRO A 1 207 ? -7.950 -5.307 -8.930 1.00 98.06 207 PRO A O 1
ATOM 1685 N N . VAL A 1 208 ? -9.176 -6.990 -9.772 1.00 98.25 208 VAL A N 1
ATOM 1686 C CA . VAL A 1 208 ? -10.498 -6.450 -9.387 1.00 98.25 208 VAL A CA 1
ATOM 1687 C C . VAL A 1 208 ? -10.545 -5.986 -7.928 1.00 98.25 208 VAL A C 1
ATOM 1689 O O . VAL A 1 208 ? -11.030 -4.894 -7.643 1.00 98.25 208 VAL A O 1
ATOM 1692 N N . TRP A 1 209 ? -9.974 -6.765 -7.003 1.00 98.38 209 TRP A N 1
ATOM 1693 C CA . TRP A 1 209 ? -9.947 -6.403 -5.581 1.00 98.38 209 TRP A CA 1
ATOM 1694 C C . TRP A 1 209 ? -9.192 -5.090 -5.323 1.00 98.38 209 TRP A C 1
ATOM 1696 O O . TRP A 1 209 ? -9.564 -4.316 -4.443 1.00 98.38 209 TRP A O 1
ATOM 1706 N N . LEU A 1 210 ? -8.144 -4.814 -6.102 1.00 98.44 210 LEU A N 1
ATOM 1707 C CA . LEU A 1 210 ? -7.345 -3.604 -5.964 1.00 98.44 210 LEU A CA 1
ATOM 1708 C C . LEU A 1 210 ? -8.063 -2.406 -6.593 1.00 98.44 210 LEU A C 1
ATOM 1710 O O . LEU A 1 210 ? -8.039 -1.318 -6.020 1.00 98.44 210 LEU A O 1
ATOM 1714 N N . HIS A 1 211 ? -8.780 -2.607 -7.703 1.00 98.12 211 HIS A N 1
ATOM 1715 C CA . HIS A 1 211 ? -9.698 -1.595 -8.233 1.00 98.12 211 HIS A CA 1
ATOM 1716 C C . HIS A 1 211 ? -10.770 -1.196 -7.213 1.00 98.12 211 HIS A C 1
ATOM 1718 O O . HIS A 1 211 ? -11.058 -0.006 -7.069 1.00 98.12 211 HIS A O 1
ATOM 1724 N N . ASP A 1 212 ? -11.320 -2.156 -6.468 1.00 98.44 212 ASP A N 1
ATOM 1725 C CA . ASP A 1 212 ? -12.287 -1.867 -5.410 1.00 98.44 212 ASP A CA 1
ATOM 1726 C C . ASP A 1 212 ? -11.685 -1.040 -4.273 1.00 98.44 212 ASP A C 1
ATOM 1728 O O . ASP A 1 212 ? -12.289 -0.049 -3.858 1.00 98.44 212 ASP A O 1
ATOM 1732 N N . VAL A 1 213 ? -10.477 -1.381 -3.813 1.00 98.56 213 VAL A N 1
ATOM 1733 C CA . VAL A 1 213 ? -9.733 -0.561 -2.840 1.00 98.56 213 VAL A CA 1
ATOM 1734 C C . VAL A 1 213 ? -9.547 0.865 -3.366 1.00 98.56 213 VAL A C 1
ATOM 1736 O O . VAL A 1 213 ? -9.832 1.829 -2.656 1.00 98.56 213 VAL A O 1
ATOM 1739 N N . ILE A 1 214 ? -9.115 1.020 -4.622 1.00 98.12 214 ILE A N 1
ATOM 1740 C CA . ILE A 1 214 ? -8.873 2.335 -5.232 1.00 98.12 214 ILE A CA 1
ATOM 1741 C C . ILE A 1 214 ? -10.157 3.169 -5.258 1.00 98.12 214 ILE A C 1
ATOM 1743 O O . ILE A 1 214 ? -10.166 4.306 -4.781 1.00 98.12 214 ILE A O 1
ATOM 1747 N N . ARG A 1 215 ? -11.249 2.584 -5.760 1.00 97.94 215 ARG A N 1
ATOM 1748 C CA . ARG A 1 215 ? -12.566 3.225 -5.866 1.00 97.94 215 ARG A CA 1
ATOM 1749 C C . ARG A 1 215 ? -13.098 3.677 -4.506 1.00 97.94 215 ARG A C 1
ATOM 1751 O O . ARG A 1 215 ? -13.696 4.744 -4.408 1.00 97.94 215 ARG A O 1
ATOM 1758 N N . ARG A 1 216 ? -12.902 2.869 -3.462 1.00 98.12 216 ARG A N 1
ATOM 1759 C CA . ARG A 1 216 ? -13.382 3.154 -2.100 1.00 98.12 216 ARG A CA 1
ATOM 1760 C C . ARG A 1 216 ? -12.547 4.222 -1.386 1.00 98.12 216 ARG A C 1
ATOM 1762 O O . ARG A 1 216 ? -13.091 5.005 -0.615 1.00 98.12 216 ARG A O 1
ATOM 1769 N N . LEU A 1 217 ? -11.243 4.301 -1.659 1.00 97.38 217 LEU A N 1
ATOM 1770 C CA . LEU A 1 217 ? -10.357 5.301 -1.048 1.00 97.38 217 LEU A CA 1
ATOM 1771 C C . LEU A 1 217 ? -10.455 6.695 -1.688 1.00 97.38 217 LEU A C 1
ATOM 1773 O O . LEU A 1 217 ? -10.235 7.697 -1.002 1.00 97.38 217 LEU A O 1
ATOM 1777 N N . GLU A 1 218 ? -10.769 6.781 -2.982 1.00 96.00 218 GLU A N 1
ATOM 1778 C CA . GLU A 1 218 ? -10.745 8.031 -3.756 1.00 96.00 218 GLU A CA 1
ATOM 1779 C C . GLU A 1 218 ? -11.586 9.185 -3.155 1.00 96.00 218 GLU A C 1
ATOM 1781 O O . GLU A 1 218 ? -11.042 10.290 -3.019 1.00 96.00 218 GLU A O 1
ATOM 1786 N N . PRO A 1 219 ? -12.839 8.978 -2.694 1.00 96.00 219 PRO A N 1
ATOM 1787 C CA . PRO A 1 219 ? -13.662 10.057 -2.139 1.00 96.00 219 PRO A CA 1
ATOM 1788 C C . PRO A 1 219 ? -13.041 10.756 -0.921 1.00 96.00 219 PRO A C 1
ATOM 1790 O O . PRO A 1 219 ? -13.228 11.957 -0.728 1.00 96.00 219 PRO A O 1
ATOM 1793 N N . PHE A 1 220 ? -12.263 10.032 -0.110 1.00 95.50 220 PHE A N 1
ATOM 1794 C CA . PHE A 1 220 ? -11.681 10.554 1.133 1.00 95.50 220 PHE A CA 1
ATOM 1795 C C . PHE A 1 220 ? -10.397 11.354 0.916 1.00 95.50 220 PHE A C 1
ATOM 1797 O O . PHE A 1 220 ? -10.002 12.168 1.754 1.00 95.50 220 PHE A O 1
ATOM 1804 N N . LEU A 1 221 ? -9.726 11.131 -0.210 1.00 90.69 221 LEU A N 1
ATOM 1805 C CA . LEU A 1 221 ? -8.549 11.901 -0.593 1.00 90.69 221 LEU A CA 1
ATOM 1806 C C . LEU A 1 221 ? -8.929 13.147 -1.383 1.00 90.69 221 LEU A C 1
ATOM 1808 O O . LEU A 1 221 ? -8.200 14.140 -1.335 1.00 90.69 221 LEU A O 1
ATOM 1812 N N . ALA A 1 222 ? -10.103 13.134 -2.016 1.00 85.75 222 ALA A N 1
ATOM 1813 C CA . ALA A 1 222 ? -10.570 14.246 -2.816 1.00 85.75 222 ALA A CA 1
ATOM 1814 C C . ALA A 1 222 ? -10.767 15.547 -2.027 1.00 85.75 222 ALA A C 1
ATOM 1816 O O . ALA A 1 222 ? -10.483 16.643 -2.509 1.00 85.75 222 ALA A O 1
ATOM 1817 N N . SER A 1 223 ? -11.193 15.418 -0.773 1.00 78.25 223 SER A N 1
ATOM 1818 C CA . SER A 1 223 ? -11.385 16.541 0.142 1.00 78.25 223 SER A CA 1
ATOM 1819 C C . SER A 1 223 ? -10.084 17.120 0.699 1.00 78.25 223 SER A C 1
ATOM 1821 O O . SER A 1 223 ? -10.100 18.203 1.279 1.00 78.25 223 SER A O 1
ATOM 1823 N N . THR A 1 224 ? -8.968 16.390 0.602 1.00 73.06 224 THR A N 1
ATOM 1824 C CA . THR A 1 224 ? -7.738 16.737 1.329 1.00 73.06 224 THR A CA 1
ATOM 1825 C C . THR A 1 224 ? -6.907 17.785 0.591 1.00 73.06 224 THR A C 1
ATOM 1827 O O . THR A 1 224 ? -6.262 18.610 1.239 1.00 73.06 224 THR A O 1
ATOM 1830 N N . ASP A 1 225 ? -6.942 17.792 -0.744 1.00 67.88 225 ASP A N 1
ATOM 1831 C CA . ASP A 1 225 ? -6.312 18.841 -1.545 1.00 67.88 225 ASP A CA 1
ATOM 1832 C C . ASP A 1 225 ? -6.913 18.910 -2.967 1.00 67.88 225 ASP A C 1
ATOM 1834 O O . ASP A 1 225 ? -6.572 18.087 -3.826 1.00 67.88 225 ASP A O 1
ATOM 1838 N N . PRO A 1 226 ? -7.787 19.892 -3.265 1.00 63.72 226 PRO A N 1
ATOM 1839 C CA . PRO A 1 226 ? -8.379 20.030 -4.595 1.00 63.72 226 PRO A CA 1
ATOM 1840 C C . PRO A 1 226 ? -7.337 20.343 -5.681 1.00 63.72 226 PRO A C 1
ATOM 1842 O O . PRO A 1 226 ? -7.596 20.101 -6.861 1.00 63.72 226 PRO A O 1
ATOM 1845 N N . SER A 1 227 ? -6.139 20.822 -5.314 1.00 65.44 227 SER A N 1
ATOM 1846 C CA . SER A 1 227 ? -5.074 21.074 -6.290 1.00 65.44 227 SER A CA 1
ATOM 1847 C C . SER A 1 227 ? -4.538 19.782 -6.921 1.00 65.44 227 SER A C 1
ATOM 1849 O O . SER A 1 227 ? -4.064 19.815 -8.057 1.00 65.44 227 SER A O 1
ATOM 1851 N N . PHE A 1 228 ? -4.688 18.635 -6.245 1.00 59.50 228 PHE A N 1
ATOM 1852 C CA . PHE A 1 228 ? -4.141 17.355 -6.695 1.00 59.50 228 PHE A CA 1
ATOM 1853 C C . PHE A 1 228 ? -5.054 16.605 -7.681 1.00 59.50 228 PHE A C 1
ATOM 1855 O O . PHE A 1 228 ? -4.557 15.912 -8.568 1.00 59.50 228 PHE A O 1
ATOM 1862 N N . ILE A 1 229 ? -6.381 16.755 -7.567 1.00 56.06 229 ILE A N 1
ATOM 1863 C CA . ILE A 1 229 ? -7.348 16.082 -8.460 1.00 56.06 229 ILE A CA 1
ATOM 1864 C C . ILE A 1 229 ? -7.538 16.826 -9.773 1.00 56.06 229 ILE A C 1
ATOM 1866 O O . ILE A 1 229 ? -7.933 16.209 -10.757 1.00 56.06 229 ILE A O 1
ATOM 1870 N N . SER A 1 230 ? -7.226 18.127 -9.825 1.00 55.53 230 SER A N 1
ATOM 1871 C CA . SER A 1 230 ? -7.512 18.965 -10.999 1.00 55.53 230 SER A CA 1
ATOM 1872 C C . SER A 1 230 ? -6.829 18.519 -12.295 1.00 55.53 230 SER A C 1
ATOM 1874 O O . SER A 1 230 ? -7.033 19.148 -13.328 1.00 55.53 230 SER A O 1
ATOM 1876 N N . GLY A 1 231 ? -6.054 17.427 -12.275 1.00 49.50 231 GLY A N 1
ATOM 1877 C CA . GLY A 1 231 ? -5.683 16.727 -13.493 1.00 49.50 231 GLY A CA 1
ATOM 1878 C C . GLY A 1 231 ? -4.897 17.620 -14.435 1.00 49.50 231 GLY A C 1
ATOM 1879 O O . GLY A 1 231 ? -4.888 17.353 -15.632 1.00 49.50 231 GLY A O 1
ATOM 1880 N N . ALA A 1 232 ? -4.232 18.658 -13.903 1.00 47.97 232 ALA A N 1
ATOM 1881 C CA . ALA A 1 232 ? -3.166 19.332 -14.612 1.00 47.97 232 ALA A CA 1
ATOM 1882 C C . ALA A 1 232 ? -2.247 18.205 -15.100 1.00 47.97 232 ALA A C 1
ATOM 1884 O O . ALA A 1 232 ? -1.693 17.477 -14.262 1.00 47.97 232 ALA A O 1
ATOM 1885 N N . PRO A 1 233 ? -2.182 17.961 -16.421 1.00 47.03 233 PRO A N 1
ATOM 1886 C CA . PRO A 1 233 ? -1.533 16.777 -16.946 1.00 47.03 233 PRO A CA 1
ATOM 1887 C C . PRO A 1 233 ? -0.120 16.725 -16.380 1.00 47.03 233 PRO A C 1
ATOM 1889 O O . PRO A 1 233 ? 0.607 17.716 -16.455 1.00 47.03 233 PRO A O 1
ATOM 1892 N N . LEU A 1 234 ? 0.295 15.585 -15.820 1.00 48.75 234 LEU A N 1
ATOM 1893 C CA . LEU A 1 234 ? 1.695 15.390 -15.409 1.00 48.75 234 LEU A CA 1
ATOM 1894 C C . LEU A 1 234 ? 2.662 15.668 -16.582 1.00 48.75 234 LEU A C 1
ATOM 1896 O O . LEU A 1 234 ? 3.824 16.011 -16.363 1.00 48.75 234 LEU A O 1
ATOM 1900 N N . ASP A 1 235 ? 2.160 15.613 -17.820 1.00 46.78 235 ASP A N 1
ATOM 1901 C CA . ASP A 1 235 ? 2.842 16.039 -19.041 1.00 46.78 235 ASP A CA 1
ATOM 1902 C C . ASP A 1 235 ? 3.266 17.513 -19.064 1.00 46.78 235 ASP A C 1
ATOM 1904 O O . ASP A 1 235 ? 4.299 17.832 -19.659 1.00 46.78 235 ASP A O 1
ATOM 1908 N N . ALA A 1 236 ? 2.551 18.415 -18.386 1.00 45.81 236 ALA A N 1
ATOM 1909 C CA . ALA A 1 236 ? 2.937 19.824 -18.307 1.00 45.81 236 ALA A CA 1
ATOM 1910 C C . ALA A 1 236 ? 4.253 20.016 -17.530 1.00 45.81 236 ALA A C 1
ATOM 1912 O O . ALA A 1 236 ? 5.009 20.943 -17.813 1.00 45.81 236 ALA A O 1
ATOM 1913 N N . MET A 1 237 ? 4.581 19.101 -16.610 1.00 44.09 237 MET A N 1
ATOM 1914 C CA . MET A 1 237 ? 5.814 19.152 -15.817 1.00 44.09 237 MET A CA 1
ATOM 1915 C C . MET A 1 237 ? 6.969 18.352 -16.438 1.00 44.09 237 MET A C 1
ATOM 1917 O O . MET A 1 237 ? 8.123 18.565 -16.076 1.00 44.09 237 MET A O 1
ATOM 1921 N N . ARG A 1 238 ? 6.690 17.470 -17.411 1.00 47.41 238 ARG A N 1
ATOM 1922 C CA . ARG A 1 238 ? 7.715 16.707 -18.153 1.00 47.41 238 ARG A CA 1
ATOM 1923 C C . ARG A 1 238 ? 8.195 17.410 -19.433 1.00 47.41 238 ARG A C 1
ATOM 1925 O O . ARG A 1 238 ? 9.208 17.000 -20.002 1.00 47.41 238 ARG A O 1
ATOM 1932 N N . ARG A 1 239 ? 7.510 18.473 -19.883 1.00 47.69 239 ARG A N 1
ATOM 1933 C CA . ARG A 1 239 ? 7.859 19.243 -21.098 1.00 47.69 239 ARG A CA 1
ATOM 1934 C C . ARG A 1 239 ? 8.653 20.530 -20.866 1.00 47.69 239 ARG A C 1
ATOM 1936 O O . ARG A 1 239 ? 9.103 21.123 -21.839 1.00 47.69 239 ARG A O 1
ATOM 1943 N N . SER A 1 240 ? 8.948 20.919 -19.630 1.00 45.38 240 SER A N 1
ATOM 1944 C CA . SER A 1 240 ? 9.934 21.972 -19.346 1.00 45.38 240 SER A CA 1
ATOM 1945 C C . SER A 1 240 ? 11.360 21.406 -19.331 1.00 45.38 240 SER A C 1
ATOM 1947 O O . SER A 1 240 ? 12.115 21.569 -18.374 1.00 45.38 240 SER A O 1
ATOM 1949 N N . LYS A 1 241 ? 11.775 20.747 -20.424 1.00 50.00 241 LYS A N 1
ATOM 1950 C CA . LYS A 1 241 ? 13.210 20.683 -20.722 1.00 50.00 241 LYS A CA 1
ATOM 1951 C C . LYS A 1 241 ? 13.632 22.122 -21.039 1.00 50.00 241 LYS A C 1
ATOM 1953 O O . LYS A 1 241 ? 13.076 22.684 -21.983 1.00 50.00 241 LYS A O 1
ATOM 1958 N N . PRO A 1 242 ? 14.569 22.740 -20.296 1.00 50.06 242 PRO A N 1
ATOM 1959 C CA . PRO A 1 242 ? 15.156 23.992 -20.740 1.00 50.06 242 PRO A CA 1
ATOM 1960 C C . PRO A 1 242 ? 15.744 23.729 -22.123 1.00 50.06 242 PRO A C 1
ATOM 1962 O O . PRO A 1 242 ? 16.584 22.840 -22.290 1.00 50.06 242 PRO A O 1
ATOM 1965 N N . SER A 1 243 ? 15.220 24.436 -23.121 1.00 49.62 243 SER A N 1
ATOM 1966 C CA . SER A 1 243 ? 15.736 24.396 -24.479 1.00 49.62 243 SER A CA 1
ATOM 1967 C C . SER A 1 243 ? 17.232 24.696 -24.416 1.00 49.62 243 SER A C 1
ATOM 1969 O O . SER A 1 243 ? 17.644 25.814 -24.108 1.00 49.62 243 SER A O 1
ATOM 1971 N N . LYS A 1 244 ? 18.062 23.675 -24.648 1.00 55.22 244 LYS A N 1
ATOM 1972 C CA . LYS A 1 244 ? 19.465 23.865 -25.007 1.00 55.22 244 LYS A CA 1
ATOM 1973 C C . LYS A 1 244 ? 19.455 24.439 -26.420 1.00 55.22 244 LYS A C 1
ATOM 1975 O O . LYS A 1 244 ? 19.397 23.689 -27.385 1.00 55.22 244 LYS A O 1
ATOM 1980 N N . GLY A 1 245 ? 19.450 25.759 -26.528 1.00 57.03 245 GLY A N 1
ATOM 1981 C CA . GLY A 1 245 ? 19.433 26.442 -27.815 1.00 57.03 245 GLY A CA 1
ATOM 1982 C C . GLY A 1 245 ? 19.572 27.941 -27.632 1.00 57.03 245 GLY A C 1
ATOM 1983 O O . GLY A 1 245 ? 18.584 28.660 -27.670 1.00 57.03 245 GLY A O 1
ATOM 1984 N N . GLY A 1 246 ? 20.801 28.388 -27.388 1.00 47.75 246 GLY A N 1
ATOM 1985 C CA . GLY A 1 246 ? 21.137 29.796 -27.217 1.00 47.75 246 GLY A CA 1
ATOM 1986 C C . GLY A 1 246 ? 22.627 29.962 -26.966 1.00 47.75 246 GLY A C 1
ATOM 1987 O O . GLY A 1 246 ? 23.044 30.326 -25.873 1.00 47.75 246 GLY A O 1
ATOM 1988 N N . GLU A 1 247 ? 23.434 29.620 -27.968 1.00 57.72 247 GLU A N 1
ATOM 1989 C CA . GLU A 1 247 ? 24.831 30.035 -28.069 1.00 57.72 247 GLU A CA 1
ATOM 1990 C C . GLU A 1 247 ? 24.865 31.565 -28.234 1.00 57.72 247 GLU A C 1
ATOM 1992 O O . GLU A 1 247 ? 24.925 32.089 -29.344 1.00 57.72 247 GLU A O 1
ATOM 1997 N N . GLU A 1 248 ? 24.746 32.304 -27.129 1.00 55.34 248 GLU A N 1
ATOM 1998 C CA . GLU A 1 248 ? 24.840 33.762 -27.143 1.00 55.34 248 GLU A CA 1
ATOM 1999 C C . GLU A 1 248 ? 26.292 34.188 -26.916 1.00 55.34 248 GLU A C 1
ATOM 2001 O O . GLU A 1 248 ? 26.858 34.137 -25.820 1.00 55.34 248 GLU A O 1
ATOM 2006 N N . LYS A 1 249 ? 26.917 34.584 -28.024 1.00 63.94 249 LYS A N 1
ATOM 2007 C CA . LYS A 1 249 ? 28.235 35.207 -28.072 1.00 63.94 249 LYS A CA 1
ATOM 2008 C C . LYS A 1 249 ? 28.236 36.505 -27.259 1.00 63.94 249 LYS A C 1
ATOM 2010 O O . LYS A 1 249 ? 27.742 37.532 -27.702 1.00 63.94 249 LYS A O 1
ATOM 2015 N N . ASN A 1 250 ? 28.898 36.451 -26.112 1.00 54.56 250 ASN A N 1
ATOM 2016 C CA . ASN A 1 250 ? 30.004 37.336 -25.751 1.00 54.56 250 ASN A CA 1
ATOM 2017 C C . ASN A 1 250 ? 29.890 38.811 -26.213 1.00 54.56 250 ASN A C 1
ATOM 2019 O O . ASN A 1 250 ? 30.367 39.159 -27.293 1.00 54.56 250 ASN A O 1
ATOM 2023 N N . ARG A 1 251 ? 29.404 39.705 -25.339 1.00 53.47 251 ARG A N 1
ATOM 2024 C CA . ARG A 1 251 ? 29.928 41.081 -25.233 1.00 53.47 251 ARG A CA 1
ATOM 2025 C C . ARG A 1 251 ? 30.027 41.489 -23.768 1.00 53.47 251 ARG A C 1
ATOM 2027 O O . ARG A 1 251 ? 29.044 41.530 -23.036 1.00 53.47 251 ARG A O 1
ATOM 2034 N N . GLY A 1 252 ? 31.264 41.747 -23.353 1.00 58.38 252 GLY A N 1
ATOM 2035 C CA . GLY A 1 252 ? 31.619 42.095 -21.991 1.00 58.38 252 GLY A CA 1
ATOM 2036 C C . GLY A 1 252 ? 30.926 43.362 -21.511 1.00 58.38 252 GLY A C 1
ATOM 2037 O O . GLY A 1 252 ? 30.967 44.399 -22.164 1.00 58.38 252 GLY A O 1
ATOM 2038 N N . THR A 1 253 ? 30.368 43.277 -20.310 1.00 52.34 253 THR A N 1
ATOM 2039 C CA . THR A 1 253 ? 30.057 44.447 -19.497 1.00 52.34 253 THR A CA 1
ATOM 2040 C C . THR A 1 253 ? 30.760 44.244 -18.161 1.00 52.34 253 THR A C 1
ATOM 2042 O O . THR A 1 253 ? 30.324 43.459 -17.323 1.00 52.34 253 THR A O 1
ATOM 2045 N N . LYS A 1 254 ? 31.914 44.901 -17.990 1.00 57.19 254 LYS A N 1
ATOM 2046 C CA . LYS A 1 254 ? 32.577 45.043 -16.688 1.00 57.19 254 LYS A CA 1
ATOM 2047 C C . LYS A 1 254 ? 31.672 45.907 -15.811 1.00 57.19 254 LYS A C 1
ATOM 2049 O O . LYS A 1 254 ? 31.702 47.128 -15.919 1.00 57.19 254 LYS A O 1
ATOM 2054 N N . ILE A 1 255 ? 30.879 45.280 -14.949 1.00 53.25 255 ILE A N 1
ATOM 2055 C CA . ILE A 1 255 ? 30.219 45.974 -13.843 1.00 53.25 255 ILE A CA 1
ATOM 2056 C C . ILE A 1 255 ? 31.145 45.861 -12.633 1.00 53.25 255 ILE A C 1
ATOM 2058 O O . ILE A 1 255 ? 31.336 44.783 -12.073 1.00 53.25 255 ILE A O 1
ATOM 2062 N N . LEU A 1 256 ? 31.762 46.989 -12.272 1.00 57.16 256 LEU A N 1
ATOM 2063 C CA . LEU A 1 256 ? 32.432 47.181 -10.989 1.00 57.16 256 LEU A CA 1
ATOM 2064 C C . LEU A 1 256 ? 31.391 46.999 -9.872 1.00 57.16 256 LEU A C 1
ATOM 2066 O O . LEU A 1 256 ? 30.474 47.808 -9.739 1.00 57.16 256 LEU A O 1
ATOM 2070 N N . LEU A 1 257 ? 31.543 45.952 -9.064 1.00 51.16 257 LEU A N 1
ATOM 2071 C CA . LEU A 1 257 ? 30.833 45.818 -7.794 1.00 51.16 257 LEU A CA 1
ATOM 2072 C C . LEU A 1 257 ? 31.606 46.583 -6.705 1.00 51.16 257 LEU A C 1
ATOM 2074 O O . LEU A 1 257 ? 32.808 46.349 -6.552 1.00 51.16 257 LEU A O 1
ATOM 2078 N N . PRO A 1 258 ? 30.960 47.465 -5.923 1.00 54.66 258 PRO A N 1
ATOM 2079 C CA . PRO A 1 258 ? 31.576 48.045 -4.740 1.00 54.66 258 PRO A CA 1
ATOM 2080 C C . PRO A 1 258 ? 31.672 47.007 -3.614 1.00 54.66 258 PRO A C 1
ATOM 2082 O O . PRO A 1 258 ? 30.729 46.262 -3.335 1.00 54.66 258 PRO A O 1
ATOM 2085 N N . ALA A 1 259 ? 32.831 46.991 -2.956 1.00 53.38 259 ALA A N 1
ATOM 2086 C CA . ALA A 1 259 ? 33.119 46.186 -1.780 1.00 53.38 259 ALA A CA 1
ATOM 2087 C C . ALA A 1 259 ? 32.084 46.447 -0.673 1.00 53.38 259 ALA A C 1
ATOM 2089 O O . ALA A 1 259 ? 31.982 47.556 -0.147 1.00 53.38 259 ALA A O 1
ATOM 2090 N N . ARG A 1 260 ? 31.322 45.412 -0.303 1.00 45.62 260 ARG A N 1
ATOM 2091 C CA . ARG A 1 260 ? 30.497 45.420 0.906 1.00 45.62 260 ARG A CA 1
ATOM 2092 C C . ARG A 1 260 ? 31.265 44.765 2.045 1.00 45.62 260 ARG A C 1
ATOM 2094 O O . ARG A 1 260 ? 31.627 43.594 1.988 1.00 45.62 260 ARG A O 1
ATOM 2101 N N . SER A 1 261 ? 31.503 45.581 3.060 1.00 51.28 261 SER A N 1
ATOM 2102 C CA . SER A 1 261 ? 32.033 45.252 4.373 1.00 51.28 261 SER A CA 1
ATOM 2103 C C . SER A 1 261 ? 31.210 44.164 5.067 1.00 51.28 261 SER A C 1
ATOM 2105 O O . SER A 1 261 ? 29.979 44.178 5.071 1.00 51.28 261 SER A O 1
ATOM 2107 N N . ALA A 1 262 ? 31.924 43.214 5.668 1.00 51.03 262 ALA A N 1
ATOM 2108 C CA . ALA A 1 262 ? 31.374 42.144 6.482 1.00 51.03 262 ALA A CA 1
ATOM 2109 C C . ALA A 1 262 ? 30.900 42.674 7.849 1.00 51.03 262 ALA A C 1
ATOM 2111 O O . ALA A 1 262 ? 31.670 43.351 8.531 1.00 51.03 262 ALA A O 1
ATOM 2112 N N . PRO A 1 263 ? 29.686 42.331 8.311 1.00 56.50 263 PRO A N 1
ATOM 2113 C CA . PRO A 1 263 ? 29.342 42.424 9.720 1.00 56.50 263 PRO A CA 1
ATOM 2114 C C . PRO A 1 263 ? 29.746 41.132 10.442 1.00 56.50 263 PRO A C 1
ATOM 2116 O O . PRO A 1 263 ? 29.084 40.097 10.355 1.00 56.50 263 PRO A O 1
ATOM 2119 N N . THR A 1 264 ? 30.841 41.208 11.194 1.00 53.91 264 THR A N 1
ATOM 2120 C CA . THR A 1 264 ? 31.253 40.221 12.195 1.00 53.91 264 THR A CA 1
ATOM 2121 C C . THR A 1 264 ? 30.240 40.245 13.341 1.00 53.91 264 THR A C 1
ATOM 2123 O O . THR A 1 264 ? 30.299 41.104 14.219 1.00 53.91 264 THR A O 1
ATOM 2126 N N . ARG A 1 265 ? 29.273 39.322 13.345 1.00 50.94 265 ARG A N 1
ATOM 2127 C CA . ARG A 1 265 ? 28.390 39.109 14.499 1.00 50.94 265 ARG A CA 1
ATOM 2128 C C . ARG A 1 265 ? 28.812 37.826 15.206 1.00 50.94 265 ARG A C 1
ATOM 2130 O O . ARG A 1 265 ? 28.463 36.724 14.794 1.00 50.94 265 ARG A O 1
ATOM 2137 N N . ALA A 1 266 ? 29.622 38.000 16.247 1.00 50.00 266 ALA A N 1
ATOM 2138 C CA . ALA A 1 266 ? 30.036 36.946 17.157 1.00 50.00 266 ALA A CA 1
ATOM 2139 C C . ALA A 1 266 ? 28.808 36.386 17.891 1.00 50.00 266 ALA A C 1
ATOM 2141 O O . ALA A 1 266 ? 28.190 37.069 18.706 1.00 50.00 266 ALA A O 1
ATOM 2142 N N . PHE A 1 267 ? 28.446 35.141 17.590 1.00 52.12 267 PHE A N 1
ATOM 2143 C CA . PHE A 1 267 ? 27.551 34.354 18.429 1.00 52.12 267 PHE A CA 1
ATOM 2144 C C . PHE A 1 267 ? 28.385 33.721 19.548 1.00 52.12 267 PHE A C 1
ATOM 2146 O O . PHE A 1 267 ? 29.094 32.740 19.331 1.00 52.12 267 PHE A O 1
ATOM 2153 N N . SER A 1 268 ? 28.308 34.303 20.746 1.00 54.88 268 SER A N 1
ATOM 2154 C CA . SER A 1 268 ? 28.767 33.658 21.978 1.00 54.88 268 SER A CA 1
ATOM 2155 C C . SER A 1 268 ? 27.898 32.435 22.259 1.00 54.88 268 SER A C 1
ATOM 2157 O O . SER A 1 268 ? 26.721 32.561 22.593 1.00 54.88 268 SER A O 1
ATOM 2159 N N . PHE A 1 269 ? 28.485 31.248 22.139 1.00 56.56 269 PHE A N 1
ATOM 2160 C CA . PHE A 1 269 ? 27.915 30.026 22.694 1.00 56.56 269 PHE A CA 1
ATOM 2161 C C . PHE A 1 269 ? 28.134 30.006 24.216 1.00 56.56 269 PHE A C 1
ATOM 2163 O O . PHE A 1 269 ? 29.257 30.251 24.662 1.00 56.56 269 PHE A O 1
ATOM 2170 N N . PRO A 1 270 ? 27.112 29.690 25.032 1.00 63.19 270 PRO A N 1
ATOM 2171 C CA . PRO A 1 270 ? 27.313 29.453 26.454 1.00 63.19 270 PRO A CA 1
ATOM 2172 C C . PRO A 1 270 ? 28.138 28.169 26.685 1.00 63.19 270 PRO A C 1
ATOM 2174 O O . PRO A 1 270 ? 27.990 27.191 25.941 1.00 63.19 270 PRO A O 1
ATOM 2177 N N . PRO A 1 271 ? 29.006 28.140 27.713 1.00 57.88 271 PRO A N 1
ATOM 2178 C CA . PRO A 1 271 ? 29.829 26.980 28.029 1.00 57.88 271 PRO A CA 1
ATOM 2179 C C . PRO A 1 271 ? 28.966 25.794 28.477 1.00 57.88 271 PRO A C 1
ATOM 2181 O O . PRO A 1 271 ? 28.095 25.911 29.339 1.00 57.88 271 PRO A O 1
ATOM 2184 N N . LYS A 1 272 ? 29.244 24.621 27.897 1.00 57.88 272 LYS A N 1
ATOM 2185 C CA . LYS A 1 272 ? 28.671 23.337 28.312 1.00 57.88 272 LYS A CA 1
ATOM 2186 C C . LYS A 1 272 ? 29.112 23.033 29.745 1.00 57.88 272 LYS A C 1
ATOM 2188 O O . LYS A 1 272 ? 30.279 22.736 29.989 1.00 57.88 272 LYS A O 1
ATOM 2193 N N . GLY A 1 273 ? 28.165 23.095 30.679 1.00 51.56 273 GLY A N 1
ATOM 2194 C CA . GLY A 1 273 ? 28.339 22.613 32.044 1.00 51.56 273 GLY A CA 1
ATOM 2195 C C . GLY A 1 273 ? 28.677 21.123 32.046 1.00 51.56 273 GLY A C 1
ATOM 2196 O O . GLY A 1 273 ? 27.954 20.304 31.478 1.00 51.56 273 GLY A O 1
ATOM 2197 N N . GLY A 1 274 ? 29.806 20.785 32.666 1.00 46.25 274 GLY A N 1
ATOM 2198 C CA . GLY A 1 274 ? 30.276 19.418 32.834 1.00 46.25 274 GLY A CA 1
ATOM 2199 C C . GLY A 1 274 ? 29.365 18.617 33.761 1.00 46.25 274 GLY A C 1
ATOM 2200 O O . GLY A 1 274 ? 29.274 18.892 34.958 1.00 46.25 274 GLY A O 1
ATOM 2201 N N . ALA A 1 275 ? 28.734 17.579 33.217 1.00 54.47 275 ALA A N 1
ATOM 2202 C CA . ALA A 1 275 ? 28.122 16.530 34.013 1.00 54.47 275 ALA A CA 1
ATOM 2203 C C . ALA A 1 275 ? 29.232 15.637 34.589 1.00 54.47 275 ALA A C 1
ATOM 2205 O O . ALA A 1 275 ? 29.922 14.907 33.873 1.00 54.47 275 ALA A O 1
ATOM 2206 N N . LYS A 1 276 ? 29.417 15.742 35.907 1.00 54.06 276 LYS A N 1
ATOM 2207 C CA . LYS A 1 276 ? 30.314 14.915 36.714 1.00 54.06 276 LYS A CA 1
ATOM 2208 C C . LYS A 1 276 ? 29.967 13.434 36.539 1.00 54.06 276 LYS A C 1
ATOM 2210 O O . LYS A 1 276 ? 28.884 12.985 36.902 1.00 54.06 276 LYS A O 1
ATOM 2215 N N . LYS A 1 277 ? 30.938 12.677 36.035 1.00 49.62 277 LYS A N 1
ATOM 2216 C CA . LYS A 1 277 ? 30.959 11.215 35.993 1.00 49.62 277 LYS A CA 1
ATOM 2217 C C . LYS A 1 277 ? 31.145 10.713 37.434 1.00 49.62 277 LYS A C 1
ATOM 2219 O O . LYS A 1 277 ? 32.261 10.716 37.946 1.00 49.62 277 LYS A O 1
ATOM 2224 N N . LYS A 1 278 ? 30.057 10.347 38.122 1.00 55.12 278 LYS A N 1
ATOM 2225 C CA . LYS A 1 278 ? 30.146 9.591 39.382 1.00 55.12 278 LYS A CA 1
ATOM 2226 C C . LYS A 1 278 ? 30.539 8.156 39.038 1.00 55.12 278 LYS A C 1
ATOM 2228 O O . LYS A 1 278 ? 29.754 7.400 38.479 1.00 55.12 278 LYS A O 1
ATOM 2233 N N . LYS A 1 279 ? 31.794 7.841 39.340 1.00 51.03 279 LYS A N 1
ATOM 2234 C CA . LYS A 1 279 ? 32.352 6.498 39.448 1.00 51.03 279 LYS A CA 1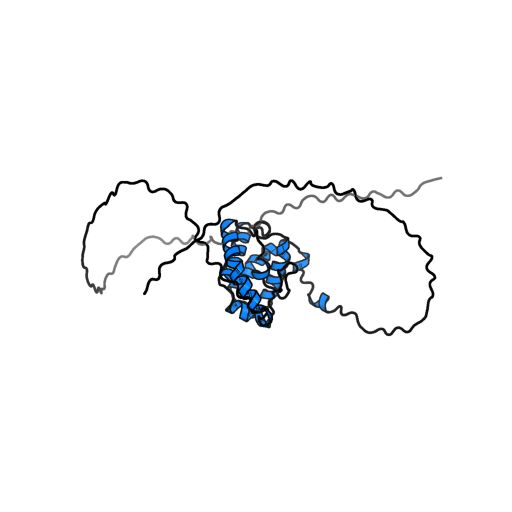
ATOM 2235 C C . LYS A 1 279 ? 31.787 5.900 40.744 1.00 51.03 279 LYS A C 1
ATOM 2237 O O . LYS A 1 279 ? 32.124 6.388 41.818 1.00 51.03 279 LYS A O 1
ATOM 2242 N N . SER A 1 280 ? 30.880 4.933 40.645 1.00 49.34 280 SER A N 1
ATOM 2243 C CA . SER A 1 280 ? 30.566 4.023 41.748 1.00 49.34 280 SER A CA 1
ATOM 2244 C C . SER A 1 280 ? 31.156 2.670 41.385 1.00 49.34 280 SER A C 1
ATOM 2246 O O . SER A 1 280 ? 30.779 2.063 40.382 1.00 49.34 280 SER A O 1
ATOM 2248 N N . GLU A 1 281 ? 32.160 2.304 42.168 1.00 52.72 281 GLU A N 1
ATOM 2249 C CA . GLU A 1 281 ? 32.739 0.974 42.278 1.00 52.72 281 GLU A CA 1
ATOM 2250 C C . GLU A 1 281 ? 31.751 0.019 42.973 1.00 52.72 281 GLU A C 1
ATOM 2252 O O . GLU A 1 281 ? 30.733 0.447 43.516 1.00 52.72 281 GLU A O 1
ATOM 2257 N N . ASP A 1 282 ? 32.117 -1.260 42.935 1.00 50.22 282 ASP A N 1
ATOM 2258 C CA . ASP A 1 282 ? 31.564 -2.415 43.646 1.00 50.22 282 ASP A CA 1
ATOM 2259 C C . ASP A 1 282 ? 30.372 -3.156 43.035 1.00 50.22 282 ASP A C 1
ATOM 2261 O O . ASP A 1 282 ? 29.223 -2.723 43.014 1.00 50.22 282 ASP A O 1
ATOM 2265 N N . GLY A 1 283 ? 30.684 -4.370 42.577 1.00 44.50 283 GLY A N 1
ATOM 2266 C CA . GLY A 1 283 ? 29.713 -5.340 42.095 1.00 44.50 283 GLY A CA 1
ATOM 2267 C C . GLY A 1 283 ? 30.361 -6.615 41.575 1.00 44.50 283 GLY A C 1
ATOM 2268 O O . GLY A 1 283 ? 30.088 -7.028 40.454 1.00 44.50 283 GLY A O 1
ATOM 2269 N N . THR A 1 284 ? 31.250 -7.212 42.369 1.00 50.91 284 THR A N 1
ATOM 2270 C CA . THR A 1 284 ? 31.737 -8.589 42.219 1.00 50.91 284 THR A CA 1
ATOM 2271 C C . THR A 1 284 ? 30.579 -9.540 41.912 1.00 50.91 284 THR A C 1
ATOM 2273 O O . THR A 1 284 ? 29.725 -9.768 42.765 1.00 50.91 284 THR A O 1
ATOM 2276 N N . THR A 1 285 ? 30.573 -10.152 40.727 1.00 49.47 285 THR A N 1
ATOM 2277 C CA . THR A 1 285 ? 29.752 -11.340 40.455 1.00 49.47 285 THR A CA 1
ATOM 2278 C C . THR A 1 285 ? 30.640 -12.527 40.095 1.00 49.47 285 THR A C 1
ATOM 2280 O O . THR A 1 285 ? 31.590 -12.369 39.323 1.00 49.47 285 THR A O 1
ATOM 2283 N N . PRO A 1 286 ? 30.363 -13.713 40.661 1.00 52.88 286 PRO A N 1
ATOM 2284 C CA . PRO A 1 286 ? 31.256 -14.855 40.607 1.00 52.88 286 PRO A CA 1
ATOM 2285 C C . PRO A 1 286 ? 31.276 -15.510 39.226 1.00 52.88 286 PRO A C 1
ATOM 2287 O O . PRO A 1 286 ? 30.269 -15.661 38.537 1.00 52.88 286 PRO A O 1
ATOM 2290 N N . ARG A 1 287 ? 32.477 -15.955 38.868 1.00 40.69 287 ARG A N 1
ATOM 2291 C CA . ARG A 1 287 ? 32.788 -16.814 37.732 1.00 40.69 287 ARG A CA 1
ATOM 2292 C C . ARG A 1 287 ? 32.189 -18.203 37.976 1.00 40.69 287 ARG A C 1
ATOM 2294 O O . ARG A 1 287 ? 32.802 -19.025 38.648 1.00 40.69 287 ARG A O 1
ATOM 2301 N N . THR A 1 288 ? 31.003 -18.478 37.437 1.00 42.66 288 THR A N 1
ATOM 2302 C CA . THR A 1 288 ? 30.452 -19.840 37.405 1.00 42.66 288 THR A CA 1
ATOM 2303 C C . THR A 1 288 ? 31.091 -20.613 36.255 1.00 42.66 288 THR A C 1
ATOM 2305 O O . THR A 1 288 ? 30.765 -20.421 35.086 1.00 42.66 288 THR A O 1
ATOM 2308 N N . THR A 1 289 ? 32.033 -21.489 36.588 1.00 51.62 289 THR A N 1
ATOM 2309 C CA . THR A 1 289 ? 32.516 -22.549 35.701 1.00 51.62 289 THR A CA 1
ATOM 2310 C C . THR A 1 289 ? 31.415 -23.594 35.528 1.00 51.62 289 THR A C 1
ATOM 2312 O O . THR A 1 289 ? 31.097 -24.306 36.477 1.00 51.62 289 THR A O 1
ATOM 2315 N N . TYR A 1 290 ? 30.844 -23.699 34.327 1.00 38.12 290 TYR A N 1
ATOM 2316 C CA . TYR A 1 290 ? 30.063 -24.870 33.926 1.00 38.12 290 TYR A CA 1
ATOM 2317 C C . TYR A 1 290 ? 31.013 -25.920 33.352 1.00 38.12 290 TYR A C 1
ATOM 2319 O O . TYR A 1 290 ? 31.394 -25.881 32.183 1.00 38.12 290 TYR A O 1
ATOM 2327 N N . SER A 1 291 ? 31.419 -26.847 34.209 1.00 52.00 291 SER A N 1
ATOM 2328 C CA . SER A 1 291 ? 31.889 -28.170 33.823 1.00 52.00 291 SER A CA 1
ATOM 2329 C C . SER A 1 291 ? 30.690 -29.121 33.710 1.00 52.00 291 SER A C 1
ATOM 2331 O O . SER A 1 291 ? 29.751 -29.049 34.497 1.00 52.00 291 SER A O 1
ATOM 2333 N N . ASN A 1 292 ? 30.796 -30.050 32.755 1.00 46.72 292 ASN A N 1
ATOM 2334 C CA . ASN A 1 292 ? 30.019 -31.288 32.597 1.00 46.72 292 ASN A CA 1
ATOM 2335 C C . ASN A 1 292 ? 28.656 -31.199 31.884 1.00 46.72 292 ASN A C 1
ATOM 2337 O O . ASN A 1 292 ? 27.605 -31.051 32.497 1.00 46.72 292 ASN A O 1
ATOM 2341 N N . LEU A 1 293 ? 28.691 -31.458 30.572 1.00 47.22 293 LEU A N 1
ATOM 2342 C CA . LEU A 1 293 ? 27.583 -32.061 29.827 1.00 47.22 293 LEU A CA 1
ATOM 2343 C C . LEU A 1 293 ? 27.855 -33.570 29.664 1.00 47.22 293 LEU A C 1
ATOM 2345 O O . LEU A 1 293 ? 28.934 -33.930 29.180 1.00 47.22 293 LEU A O 1
ATOM 2349 N N . PRO A 1 294 ? 26.919 -34.463 30.035 1.00 52.53 294 PRO A N 1
ATOM 2350 C CA . PRO A 1 294 ? 27.029 -35.884 29.742 1.00 52.53 294 PRO A CA 1
ATOM 2351 C C . PRO A 1 294 ? 26.683 -36.174 28.276 1.00 52.53 294 PRO A C 1
ATOM 2353 O O . PRO A 1 294 ? 25.691 -35.690 27.733 1.00 52.53 294 PRO A O 1
ATOM 2356 N N . LYS A 1 295 ? 27.506 -37.018 27.646 1.00 53.72 295 LYS A N 1
ATOM 2357 C CA . LYS A 1 295 ? 27.222 -37.642 26.351 1.00 53.72 295 LYS A CA 1
ATOM 2358 C C . LYS A 1 295 ? 26.066 -38.636 26.501 1.00 53.72 295 LYS A C 1
ATOM 2360 O O . LYS A 1 295 ? 26.161 -39.574 27.285 1.00 53.72 295 LYS A O 1
ATOM 2365 N N . SER A 1 296 ? 25.035 -38.476 25.689 1.00 50.62 296 SER A N 1
ATOM 2366 C CA . SER A 1 296 ? 24.061 -39.512 25.312 1.00 50.62 296 SER A CA 1
ATOM 2367 C C . SER A 1 296 ? 23.915 -39.365 23.789 1.00 50.62 296 SER A C 1
ATOM 2369 O O . SER A 1 296 ? 23.668 -38.262 23.320 1.00 50.62 296 SER A O 1
ATOM 2371 N N . ARG A 1 297 ? 24.378 -40.304 22.942 1.00 44.50 297 ARG A N 1
ATOM 2372 C CA . ARG A 1 297 ? 23.683 -41.549 22.537 1.00 44.50 297 ARG A CA 1
ATOM 2373 C C . ARG A 1 297 ? 22.176 -41.335 22.611 1.00 44.50 297 ARG A C 1
ATOM 2375 O O . ARG A 1 297 ? 21.663 -41.385 23.720 1.00 44.50 297 ARG A O 1
ATOM 2382 N N . TRP A 1 298 ? 21.532 -40.951 21.512 1.00 41.25 298 TRP A N 1
ATOM 2383 C CA . TRP A 1 298 ? 20.982 -41.811 20.456 1.00 41.25 298 TRP A CA 1
ATOM 2384 C C . TRP A 1 298 ? 20.972 -41.034 19.140 1.00 41.25 298 TRP A C 1
ATOM 2386 O O . TRP A 1 298 ? 20.800 -39.797 19.215 1.00 41.25 298 TRP A O 1
#

Organism: NCBI:txid44058

Sequence (298 aa):
MPLSCLTPPRERVLGAPCTWVQNSPEAEFQRNLGQKKSPMERERDERSSSESDLRLTSSEENSPVRLTKSLGGRSLIGRELPLPATKRDKISDENETVIERLISRQRIHLPRAEAELQTFGHKSSHWAWWAFPTDKPGFSEPRPPTFVSIETAAQLVDQAPKEWRTVLELVTDLIEKHQNINKVLPRIDHGRVLFFLKFWRELEDTPVWLHDVIRRLEPFLASTDPSFISGAPLDAMRRSKPSKGGEEKNRGTKILLPARSAPTRAFSFPPKGGAKKKKSEDGTTPRTTYSNLPKSRW

Secondary structure (DSSP, 8-state):
------PPP---------------S---S---------------------------------------------------------------GGG--HHHHHHHHHHHHHHHHHHHHHHHSS--SS-HHHHS--SS--TTPPSSP----HHHHHHHHHHS-HHHHHHHHHHHHHHHHHT-GGGTS-HHHHHHHHHHHHHHHT-TT--HHHHHHHHHHHHHHHTT-HHHHT---THHHHS-----------------PPPPPP------PPP---------------------PPP---

Foldseek 3Di:
DDDDDDDDDDDDPDDDDDDDDDDDPPDDPDDDDDDDDDDDDDDDDDDDDDDDDDDDDDDDDDDDDDDDDDDDDDPPPDDPDPPPPPPPPPPPCPPQDLLNVLQVLQVVPLVVLLVCCVVQVADDDDCLCSLQAAQDFDPPDPPPTHHADLVCPVVCVVRHDPSSLSSLVSLLVSCVVVVANCSHYPPVSLVSNLRSLVRLVPHPPRDPSVVVSSVSCVVNSCVVDVVSPPCPDVVVVVPPPPPPDDPDDDDDDPDDDDDDDDDPDDDDDDDDDDDDDDDDDDDDDDDDDDDDDDDDDD

pLDDT: mean 70.51, std 23.6, range [35.41, 98.81]